Protein AF-W1QD47-F1 (afdb_monomer)

Foldseek 3Di:
DDPVVVVVVVVVVVVVVVVVVVVVQVVLLVVQVVCVVVVVVVQVCLLVPQLSQLVVQVPPPVNPVLADPVCSVQSNQWSDWDKHQDSPPGSQKIKIKTFGDDPVCQDDGDIWIWIWHWDQDPVVRDIDIDTDDTDDGDGPVLCQLALVNLVVVPDHDPSSVVSPVVNCSNCCSVVPPDD

Solvent-accessible surface area (backbone atoms only — not comparable to full-atom values): 10513 Å² total; per-residue (Å²): 131,57,70,76,59,50,55,53,52,53,51,54,51,52,52,50,53,57,53,48,55,52,51,51,50,50,53,50,46,50,51,51,65,65,43,47,68,53,53,53,58,52,54,71,53,48,81,78,40,84,64,48,57,29,52,57,52,71,70,32,72,74,56,57,77,64,53,55,81,84,52,57,70,59,38,71,24,40,78,40,78,48,79,46,68,42,70,90,82,44,65,70,26,32,33,43,33,39,33,36,52,38,98,84,62,76,36,75,66,46,75,41,70,46,50,39,38,68,44,78,40,85,89,80,72,45,80,44,68,45,66,71,92,69,85,77,83,74,43,73,90,46,53,82,26,33,47,67,64,54,56,72,70,54,86,71,48,77,66,49,51,52,29,32,52,52,27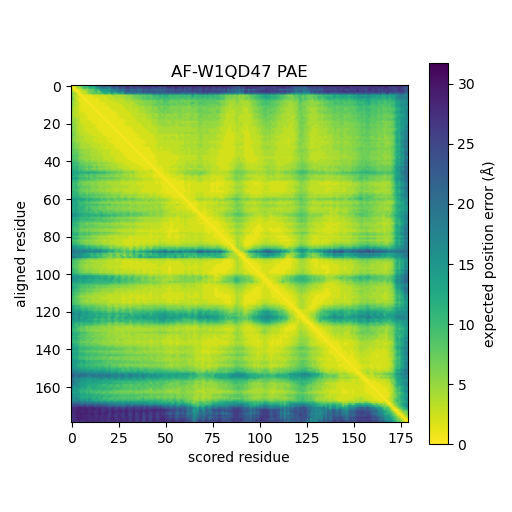,43,58,75,50,37,68,77,46,72,72,78,127

InterPro domains:
  IPR002164 Nucleosome assembly protein [PF00956] (29-142)
  IPR002164 Nucleosome assembly protein [PTHR11875] (5-141)
  IPR037231 NAP-like superfamily [SSF143113] (4-156)

Mean predicted aligned error: 7.07 Å

Sequence (179 aa):
MSEQSLEKVLGQLADCELEMDEVEKEVERFRFTKSKPVYEKRRDLFVHIPSFWYIVLAEHEDFQEYIQTDDMKYLEFIKEIYVEYLLDDDPMKFSITFGFEAPKGEIETQTVTKRFEKIHDVETGEEKLVSEAVDIKWPAELDSINPHLIKAKGEMTPADKKKYRAGMKSTDTARISLY

Radius of gyration: 22.33 Å; Cα contacts (8 Å, |Δi|>4): 181; chains: 1; bounding box: 51×33×70 Å

Organism: Ogataea parapolymorpha (strain ATCC 26012 / BCRC 20466 / JCM 22074 / NRRL Y-7560 / DL-1) (NCBI:txid871575)

Structure (mmCIF, N/CA/C/O backbone):
data_AF-W1QD47-F1
#
_entry.id   AF-W1QD47-F1
#
loop_
_atom_site.group_PDB
_atom_site.id
_atom_site.type_symbol
_atom_site.label_atom_id
_atom_site.label_alt_id
_atom_site.label_comp_id
_atom_site.label_asym_id
_atom_site.label_entity_id
_atom_site.label_seq_id
_atom_site.pdbx_PDB_ins_code
_atom_site.Cartn_x
_atom_site.Cartn_y
_atom_site.Cartn_z
_atom_site.occupancy
_atom_site.B_iso_or_equiv
_atom_site.auth_seq_id
_atom_site.auth_comp_id
_atom_site.auth_asym_id
_atom_site.auth_atom_id
_atom_site.pdbx_PDB_model_num
ATOM 1 N N . MET A 1 1 ? -21.913 19.048 43.599 1.00 58.84 1 MET A N 1
ATOM 2 C CA . MET A 1 1 ? -21.086 17.823 43.548 1.00 58.84 1 MET A CA 1
ATOM 3 C C . MET A 1 1 ? -19.734 18.158 44.144 1.00 58.84 1 MET A C 1
ATOM 5 O O . MET A 1 1 ? -19.255 19.251 43.870 1.00 58.84 1 MET A O 1
ATOM 9 N N . SER A 1 2 ? -19.164 17.304 44.998 1.00 74.88 2 SER A N 1
ATOM 10 C CA . SER A 1 2 ? -17.785 17.507 45.462 1.00 74.88 2 SER A CA 1
ATOM 11 C C . SER A 1 2 ? -16.813 17.288 44.301 1.00 74.88 2 SER A C 1
ATOM 13 O O . SER A 1 2 ? -17.103 16.516 43.390 1.00 74.88 2 SER A O 1
ATOM 15 N N . GLU A 1 3 ? -15.665 17.953 44.333 1.00 71.25 3 GLU A N 1
ATOM 16 C CA . GLU A 1 3 ? -14.618 17.850 43.306 1.00 71.25 3 GLU A CA 1
ATOM 17 C C . GLU A 1 3 ? -14.150 16.391 43.117 1.00 71.25 3 GLU A C 1
ATOM 19 O O . GLU A 1 3 ? -14.105 15.892 41.996 1.00 71.25 3 GLU A O 1
ATOM 24 N N . GLN A 1 4 ? -14.013 15.646 44.222 1.00 71.88 4 GLN A N 1
ATOM 25 C CA . GLN A 1 4 ? -13.749 14.196 44.230 1.00 71.88 4 GLN A CA 1
ATOM 26 C C . GLN A 1 4 ? -14.834 13.353 43.534 1.00 71.88 4 GLN A C 1
ATOM 28 O O . GLN A 1 4 ? -14.560 12.266 43.032 1.00 71.88 4 GLN A O 1
ATOM 33 N N . SER A 1 5 ? -16.086 13.823 43.512 1.00 89.31 5 SER A N 1
ATOM 34 C CA . SER A 1 5 ? -17.176 13.135 42.815 1.00 89.31 5 SER A CA 1
ATOM 35 C C . SER A 1 5 ? -17.147 13.391 41.310 1.00 89.31 5 SER A C 1
ATOM 37 O O . SER A 1 5 ? -17.662 12.555 40.573 1.00 89.31 5 SER A O 1
ATOM 39 N N . LEU A 1 6 ? -16.602 14.523 40.855 1.00 93.38 6 LEU A N 1
ATOM 40 C CA . LEU A 1 6 ? -16.498 14.847 39.432 1.00 93.38 6 LEU A CA 1
ATOM 41 C C . LEU A 1 6 ? -15.332 14.095 38.783 1.00 93.38 6 LEU A C 1
ATOM 43 O O . LEU A 1 6 ? -15.533 13.463 37.753 1.00 93.38 6 LEU A O 1
ATOM 47 N N . GLU A 1 7 ? -14.158 14.096 39.419 1.00 94.88 7 GLU A N 1
ATOM 48 C CA . GLU A 1 7 ? -12.971 13.359 38.954 1.00 94.88 7 GLU A CA 1
ATOM 49 C C . GLU A 1 7 ? -13.274 11.869 38.746 1.00 94.88 7 GLU A C 1
ATOM 51 O O . GLU A 1 7 ? -12.958 11.304 37.703 1.00 94.88 7 GLU A O 1
ATOM 56 N N . LYS A 1 8 ? -13.992 11.253 39.694 1.00 95.38 8 LYS A N 1
ATOM 57 C CA . LYS A 1 8 ? -14.430 9.859 39.571 1.00 95.38 8 LYS A CA 1
ATOM 58 C C . LYS A 1 8 ? -15.306 9.625 38.337 1.00 95.38 8 LYS A C 1
ATOM 60 O O . LYS A 1 8 ? -15.107 8.638 37.641 1.00 95.38 8 LYS A O 1
ATOM 65 N N . VAL A 1 9 ? -16.278 10.502 38.083 1.00 96.06 9 VAL A N 1
ATOM 66 C CA . VAL A 1 9 ? -17.181 10.364 36.927 1.00 96.06 9 VAL A CA 1
ATOM 67 C C . VAL A 1 9 ? -16.412 10.541 35.619 1.00 96.06 9 VAL A C 1
ATOM 69 O O . VAL A 1 9 ? -16.640 9.780 34.688 1.00 96.06 9 VAL A O 1
ATOM 72 N N . LEU A 1 10 ? -15.475 11.492 35.555 1.00 96.44 10 LEU A N 1
ATOM 73 C CA . LEU A 1 10 ? -14.619 11.682 34.379 1.00 96.44 10 LEU A CA 1
ATOM 74 C C . LEU A 1 10 ? -13.731 10.460 34.111 1.00 96.44 10 LEU A C 1
ATOM 76 O O . LEU A 1 10 ? -13.598 10.066 32.958 1.00 96.44 10 LEU A O 1
ATOM 80 N N . GLY A 1 11 ? -13.187 9.827 35.156 1.00 96.75 11 GLY A N 1
ATOM 81 C CA . GLY A 1 11 ? -12.448 8.568 35.018 1.00 96.75 11 GLY A CA 1
ATOM 82 C C . GLY A 1 11 ? -13.309 7.445 34.437 1.00 96.75 11 GLY A C 1
ATOM 83 O O . GLY A 1 11 ? -12.903 6.796 33.485 1.00 96.75 11 GLY A O 1
ATOM 84 N N . GLN A 1 12 ? -14.540 7.286 34.931 1.00 96.50 12 GLN A N 1
ATOM 85 C CA . GLN A 1 12 ? -15.472 6.283 34.398 1.00 96.50 12 GLN A CA 1
ATOM 86 C C . GLN A 1 12 ? -15.860 6.547 32.939 1.00 96.50 12 GLN A C 1
ATOM 88 O O . GLN A 1 12 ? -16.046 5.601 32.184 1.00 96.50 12 GLN A O 1
ATOM 93 N N . LEU A 1 13 ? -15.992 7.816 32.539 1.00 97.25 13 LEU A N 1
ATOM 94 C CA . LEU A 1 13 ? -16.223 8.166 31.137 1.00 97.25 13 LEU A CA 1
ATOM 95 C C . LEU A 1 13 ? -15.010 7.813 30.271 1.00 97.25 13 LEU A C 1
ATOM 97 O O . LEU A 1 13 ? -15.196 7.247 29.203 1.00 97.25 13 LEU A O 1
ATOM 101 N N . ALA A 1 14 ? -13.787 8.081 30.738 1.00 96.06 14 ALA A N 1
ATOM 102 C CA . ALA A 1 14 ? -12.571 7.690 30.025 1.00 96.06 14 ALA A CA 1
ATOM 103 C C . ALA A 1 14 ? -12.453 6.163 29.869 1.00 96.06 14 ALA A C 1
ATOM 105 O O . ALA A 1 14 ? -12.074 5.690 28.802 1.00 96.06 14 ALA A O 1
ATOM 106 N N . ASP A 1 15 ? -12.836 5.396 30.895 1.00 96.81 15 ASP A N 1
ATOM 107 C CA . ASP A 1 15 ? -12.897 3.933 30.812 1.00 96.81 15 ASP A CA 1
ATOM 108 C C . ASP A 1 15 ? -13.908 3.472 29.742 1.00 96.81 15 ASP A C 1
ATOM 110 O O . ASP A 1 15 ? -13.614 2.555 28.978 1.00 96.81 15 ASP A O 1
ATOM 114 N N . CYS A 1 16 ? -15.069 4.135 29.626 1.00 97.44 16 CYS A N 1
ATOM 115 C CA . CYS A 1 16 ? -16.039 3.839 28.566 1.00 97.44 16 CYS A CA 1
ATOM 116 C C . CYS A 1 16 ? -15.481 4.091 27.158 1.00 97.44 16 CYS A C 1
ATOM 118 O O . CYS A 1 16 ? -15.772 3.306 26.259 1.00 97.44 16 CYS A O 1
ATOM 120 N N . GLU A 1 17 ? -14.689 5.147 26.952 1.00 95.88 17 GLU A N 1
ATOM 121 C CA . GLU A 1 17 ? -14.056 5.400 25.648 1.00 95.88 17 GLU A CA 1
ATOM 122 C C . GLU A 1 17 ? -13.051 4.289 25.292 1.00 95.88 17 GLU A C 1
ATOM 124 O O . GLU A 1 17 ? -13.072 3.775 24.177 1.00 95.88 17 GLU A O 1
ATOM 129 N N . LEU A 1 18 ? -12.247 3.823 26.258 1.00 93.56 18 LEU A N 1
ATOM 130 C CA . LEU A 1 18 ? -11.325 2.696 26.046 1.00 93.56 18 LEU A CA 1
ATOM 131 C C . LEU A 1 18 ? -12.060 1.388 25.716 1.00 93.56 18 LEU A C 1
ATOM 133 O O . LEU A 1 18 ? -11.598 0.602 24.889 1.00 93.56 18 LEU A O 1
ATOM 137 N N . GLU A 1 19 ? -13.202 1.135 26.360 1.00 96.12 19 GLU A N 1
ATOM 138 C CA . GLU A 1 19 ? -14.049 -0.016 26.033 1.00 96.12 19 GLU A CA 1
ATOM 139 C C . GLU A 1 19 ? -14.625 0.093 24.613 1.00 96.12 19 GLU A C 1
ATOM 141 O O . GLU A 1 19 ? -14.657 -0.903 23.885 1.00 96.12 19 GLU A O 1
ATOM 146 N N . MET A 1 20 ? -15.044 1.291 24.194 1.00 95.31 20 MET A N 1
ATOM 147 C CA . MET A 1 20 ? -15.542 1.532 22.838 1.00 95.31 20 MET A CA 1
ATOM 148 C C . MET A 1 20 ? -14.458 1.321 21.776 1.00 95.31 20 MET A C 1
ATOM 150 O O . MET A 1 20 ? -14.741 0.664 20.772 1.00 95.31 20 MET A O 1
ATOM 154 N N . ASP A 1 21 ? -13.223 1.767 22.019 1.00 90.62 21 ASP A N 1
ATOM 155 C CA . ASP A 1 21 ? -12.086 1.527 21.117 1.00 90.62 21 ASP A CA 1
ATOM 156 C C . ASP A 1 21 ? -11.858 0.024 20.871 1.00 90.62 21 ASP A C 1
ATOM 158 O O . ASP A 1 21 ? -11.609 -0.414 19.742 1.00 90.62 21 ASP A O 1
ATOM 162 N N . GLU A 1 22 ? -11.964 -0.805 21.914 1.00 91.50 22 GLU A N 1
ATOM 163 C CA . GLU A 1 22 ? -11.827 -2.258 21.772 1.00 91.50 22 GLU A CA 1
ATOM 164 C C . GLU A 1 22 ? -13.004 -2.884 21.013 1.00 91.50 22 GLU A C 1
ATOM 166 O O . GLU A 1 22 ? -12.789 -3.744 20.149 1.00 91.50 22 GLU A O 1
ATOM 171 N N . VAL A 1 23 ? -14.233 -2.412 21.252 1.00 95.06 23 VAL A N 1
ATOM 172 C CA . VAL A 1 23 ? -15.419 -2.836 20.489 1.00 95.06 23 VAL A CA 1
ATOM 173 C C . VAL A 1 23 ? -15.253 -2.520 19.000 1.00 95.06 23 VAL A C 1
ATOM 175 O O . VAL A 1 23 ? -15.524 -3.380 18.156 1.00 95.06 23 VAL A O 1
ATOM 178 N N . GLU A 1 24 ? -14.769 -1.329 18.648 1.00 91.69 24 GLU A N 1
ATOM 179 C CA . GLU A 1 24 ? -14.529 -0.947 17.252 1.00 91.69 24 GLU A CA 1
ATOM 180 C C . GLU A 1 24 ? -13.486 -1.852 16.586 1.00 91.69 24 GLU A C 1
ATOM 182 O O . GLU A 1 24 ? -13.726 -2.381 15.493 1.00 91.69 24 GLU A O 1
ATOM 187 N N . LYS A 1 25 ? -12.368 -2.134 17.267 1.00 89.19 25 LYS A N 1
ATOM 188 C CA . LYS A 1 25 ? -11.343 -3.064 16.763 1.00 89.19 25 LYS A CA 1
ATOM 189 C C . LYS A 1 25 ? -11.900 -4.471 16.538 1.00 89.19 25 LYS A C 1
ATOM 191 O O . LYS A 1 25 ? -11.536 -5.131 15.559 1.00 89.19 25 LYS A O 1
ATOM 196 N N . GLU A 1 26 ? -12.772 -4.962 17.417 1.00 91.81 26 GLU A N 1
ATOM 197 C CA . GLU A 1 26 ? -13.426 -6.265 17.247 1.00 91.81 26 GLU A CA 1
ATOM 198 C C . GLU A 1 26 ? -14.366 -6.301 16.039 1.00 91.81 26 GLU A C 1
ATOM 200 O O . GLU A 1 26 ? -14.332 -7.265 15.262 1.00 91.81 26 GLU A O 1
ATOM 205 N N . VAL A 1 27 ? -15.165 -5.251 15.839 1.00 93.81 27 VAL A N 1
ATOM 206 C CA . VAL A 1 27 ? -16.058 -5.121 14.677 1.00 93.81 27 VAL A CA 1
ATOM 207 C C . VAL A 1 27 ? -15.255 -5.111 13.376 1.00 93.81 27 VAL A C 1
ATOM 209 O O . VAL A 1 27 ? -15.602 -5.829 12.430 1.00 93.81 27 VAL A O 1
ATOM 212 N N . GLU A 1 28 ? -14.148 -4.372 13.333 1.00 91.25 28 GLU A N 1
ATOM 213 C CA . GLU A 1 28 ? -13.241 -4.327 12.183 1.00 91.25 28 GLU A CA 1
ATOM 214 C C . GLU A 1 28 ? -12.622 -5.701 11.891 1.00 91.25 28 GLU A C 1
ATOM 216 O O . GLU A 1 28 ? -12.727 -6.205 10.765 1.00 91.25 28 GLU A O 1
ATOM 221 N N . ARG A 1 29 ? -12.072 -6.379 12.911 1.00 91.81 29 ARG A N 1
ATOM 222 C CA . ARG A 1 29 ? -11.545 -7.751 12.778 1.00 91.81 29 ARG A CA 1
ATOM 223 C C . ARG A 1 29 ? -12.598 -8.715 12.239 1.00 91.81 29 ARG A C 1
ATOM 225 O O . ARG A 1 29 ? -12.309 -9.515 11.341 1.00 91.81 29 ARG A O 1
ATOM 232 N N . PHE A 1 30 ? -13.828 -8.635 12.745 1.00 94.06 30 PHE A N 1
ATOM 233 C CA . PHE A 1 30 ? -14.934 -9.457 12.261 1.00 94.06 30 PHE A CA 1
ATOM 234 C C . PHE A 1 30 ? -15.240 -9.166 10.788 1.00 94.06 30 PHE A C 1
ATOM 236 O O . PHE A 1 30 ? -15.313 -10.097 9.979 1.00 94.06 30 PHE A O 1
ATOM 243 N N . ARG A 1 31 ? -15.366 -7.888 10.412 1.00 94.19 31 ARG A N 1
ATOM 244 C CA . ARG A 1 31 ? -15.631 -7.466 9.030 1.00 94.19 31 ARG A CA 1
ATOM 245 C C . ARG A 1 31 ? -14.551 -7.969 8.075 1.00 94.19 31 ARG A C 1
ATOM 247 O O . ARG A 1 31 ? -14.883 -8.545 7.035 1.00 94.19 31 ARG A O 1
ATOM 254 N N . PHE A 1 32 ? -13.274 -7.806 8.413 1.00 92.56 32 PHE A N 1
ATOM 255 C CA . PHE A 1 32 ? -12.162 -8.277 7.583 1.00 92.56 32 PHE A CA 1
ATOM 256 C C . PHE A 1 32 ? -12.142 -9.799 7.455 1.00 92.56 32 PHE A C 1
ATOM 258 O O . PHE A 1 32 ? -12.060 -10.320 6.343 1.00 92.56 32 PHE A O 1
ATOM 265 N N . THR A 1 33 ? -12.350 -10.521 8.557 1.00 92.88 33 THR A N 1
ATOM 266 C CA . THR A 1 33 ? -12.426 -11.990 8.550 1.00 92.88 33 THR A CA 1
ATOM 267 C C . THR A 1 33 ? -13.551 -12.496 7.645 1.00 92.88 33 THR A C 1
ATOM 269 O O . THR A 1 33 ? -13.372 -13.453 6.891 1.00 92.88 33 THR A O 1
ATOM 272 N N . LYS A 1 34 ? -14.730 -11.862 7.693 1.00 96.19 34 LYS A N 1
ATOM 273 C CA . LYS A 1 34 ? -15.882 -12.268 6.873 1.00 96.19 34 LYS A CA 1
ATOM 274 C C . LYS A 1 34 ? -15.751 -11.860 5.409 1.00 96.19 34 LYS A C 1
ATOM 276 O O . LYS A 1 34 ? -16.221 -12.593 4.541 1.00 96.19 34 LYS A O 1
ATOM 281 N N . SER A 1 35 ? -15.129 -10.717 5.131 1.00 94.50 35 SER A N 1
ATOM 282 C CA . SER A 1 35 ? -14.978 -10.202 3.765 1.00 94.50 35 SER A CA 1
ATOM 283 C C . SER A 1 35 ? -13.812 -10.831 3.002 1.00 94.50 35 SER A C 1
ATOM 285 O O . SER A 1 35 ? -13.926 -10.985 1.788 1.00 94.50 35 SER A O 1
ATOM 287 N N . LYS A 1 36 ? -12.744 -11.281 3.676 1.00 93.81 36 LYS A N 1
ATOM 288 C CA . LYS A 1 36 ? -11.582 -11.937 3.046 1.00 93.81 36 LYS A CA 1
ATOM 289 C C . LYS A 1 36 ? -11.951 -13.034 2.029 1.00 93.81 36 LYS A C 1
ATOM 291 O O . LYS A 1 36 ? -11.606 -12.865 0.861 1.00 93.81 36 LYS A O 1
ATOM 296 N N . PRO A 1 37 ? -12.731 -14.081 2.368 1.00 95.62 37 PRO A N 1
ATOM 297 C CA . PRO A 1 37 ? -13.081 -15.123 1.396 1.00 95.62 37 PRO A CA 1
ATOM 298 C C . PRO A 1 37 ? -13.966 -14.619 0.245 1.00 95.62 37 PRO A C 1
ATOM 300 O O . PRO A 1 37 ? -14.061 -15.268 -0.796 1.00 95.62 37 PRO A O 1
ATOM 303 N N . VAL A 1 38 ? -14.654 -13.483 0.411 1.00 95.75 38 VAL A N 1
ATOM 304 C CA . VAL A 1 38 ? -15.412 -12.839 -0.674 1.00 95.75 38 VAL A CA 1
ATOM 305 C C . VAL A 1 38 ? -14.456 -12.121 -1.624 1.00 95.75 38 VAL A C 1
ATOM 307 O O . VAL A 1 38 ? -14.597 -12.254 -2.839 1.00 95.75 38 VAL A O 1
ATOM 310 N N . TYR A 1 39 ? -13.464 -11.404 -1.089 1.00 94.38 39 TYR A N 1
ATOM 311 C CA . TYR A 1 39 ? -12.435 -10.749 -1.893 1.00 94.38 39 TYR A CA 1
ATOM 312 C C . TYR A 1 39 ? -11.544 -11.743 -2.636 1.00 94.38 39 TYR A C 1
ATOM 314 O O . TYR A 1 39 ? -11.250 -11.495 -3.801 1.00 94.38 39 TYR A O 1
ATOM 322 N N . GLU A 1 40 ? -11.193 -12.876 -2.026 1.00 93.75 40 GLU A N 1
ATOM 323 C CA . GLU A 1 40 ? -10.450 -13.963 -2.685 1.00 93.75 40 GLU A CA 1
ATOM 324 C C . GLU A 1 40 ? -11.235 -14.520 -3.882 1.00 93.75 40 GLU A C 1
ATOM 326 O O . GLU A 1 40 ? -10.741 -14.511 -5.006 1.00 93.75 40 GLU A O 1
ATOM 331 N N . LYS A 1 41 ? -12.516 -14.863 -3.692 1.00 95.25 41 LYS A N 1
ATOM 332 C CA . LYS A 1 41 ? -13.383 -15.302 -4.801 1.00 95.25 41 LYS A CA 1
ATOM 333 C C . LYS A 1 41 ? -13.515 -14.247 -5.896 1.00 95.25 41 LYS A C 1
ATOM 335 O O . LYS A 1 41 ? -13.570 -14.586 -7.071 1.00 95.25 41 LYS A O 1
ATOM 340 N N . ARG A 1 42 ? -13.615 -12.965 -5.524 1.00 94.38 42 ARG A N 1
ATOM 341 C CA . ARG A 1 42 ? -13.712 -11.860 -6.487 1.00 94.38 42 ARG A CA 1
ATOM 342 C C . ARG A 1 42 ? -12.409 -11.691 -7.272 1.00 94.38 42 ARG A C 1
ATOM 344 O O . ARG A 1 42 ? -12.468 -11.454 -8.474 1.00 94.38 42 ARG A O 1
ATOM 351 N N . ARG A 1 43 ? -11.258 -11.837 -6.609 1.00 91.38 43 ARG A N 1
ATOM 352 C CA . ARG A 1 43 ? -9.923 -11.779 -7.222 1.00 91.38 43 ARG A CA 1
ATOM 353 C C . ARG A 1 43 ? -9.768 -12.836 -8.311 1.00 91.38 43 ARG A C 1
ATOM 355 O O . ARG A 1 43 ? -9.323 -12.491 -9.402 1.00 91.38 43 ARG A O 1
ATOM 362 N N . ASP A 1 44 ? -10.224 -14.060 -8.061 1.00 91.81 44 ASP A N 1
ATOM 363 C CA . ASP A 1 44 ? -10.169 -15.152 -9.044 1.00 91.81 44 ASP A CA 1
ATOM 364 C C . ASP A 1 44 ? -10.973 -14.859 -10.321 1.00 91.81 44 ASP A C 1
ATOM 366 O O . ASP A 1 44 ? -10.720 -15.454 -11.362 1.00 91.81 44 ASP A O 1
ATOM 370 N N . LEU A 1 45 ? -11.930 -13.925 -10.277 1.00 93.38 45 LEU A N 1
ATOM 371 C CA . LEU A 1 45 ? -12.710 -13.526 -11.451 1.00 93.38 45 LEU A CA 1
ATOM 372 C C . LEU A 1 45 ? -12.014 -12.448 -12.291 1.00 93.38 45 LEU A C 1
ATOM 374 O O . LEU A 1 45 ? -12.259 -12.370 -13.496 1.00 93.38 45 LEU A O 1
ATOM 378 N N . PHE A 1 46 ? -11.146 -11.622 -11.696 1.00 90.00 46 PHE A N 1
ATOM 379 C CA . PHE A 1 46 ? -10.500 -10.507 -12.400 1.00 90.00 46 PHE A CA 1
ATOM 380 C C . PHE A 1 46 ? -9.573 -10.970 -13.524 1.00 90.00 46 PHE A C 1
ATOM 382 O O . PHE A 1 46 ? -9.462 -10.282 -14.535 1.00 90.00 46 PHE A O 1
ATOM 389 N N . VAL A 1 47 ? -8.982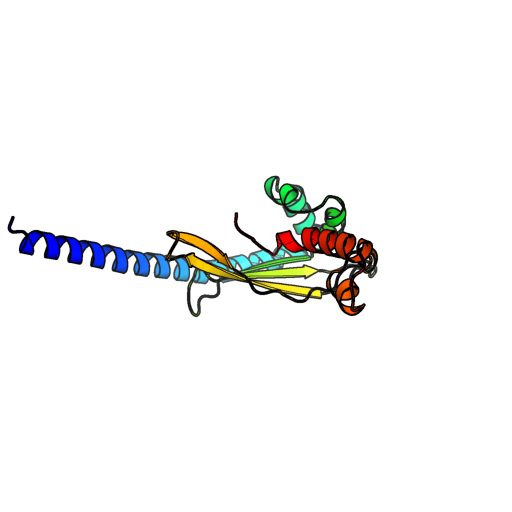 -12.163 -13.406 1.00 84.38 47 VAL A N 1
ATOM 390 C CA . VAL A 1 47 ? -8.118 -12.753 -14.448 1.00 84.38 47 VAL A CA 1
ATOM 391 C C . VAL A 1 47 ? -8.849 -12.970 -15.779 1.00 84.38 47 VAL A C 1
ATOM 393 O O . VAL A 1 47 ? -8.216 -13.075 -16.826 1.00 84.38 47 VAL A O 1
ATOM 396 N N . HIS A 1 48 ? -10.184 -13.025 -15.757 1.00 90.62 48 HIS A N 1
ATOM 397 C CA . HIS A 1 48 ? -11.017 -13.186 -16.947 1.00 90.62 48 HIS A CA 1
ATOM 398 C C . HIS A 1 48 ? -11.411 -11.858 -17.602 1.00 90.62 48 HIS A C 1
ATOM 400 O O . HIS A 1 48 ? -12.043 -11.874 -18.658 1.00 90.62 48 HIS A O 1
ATOM 406 N N . ILE A 1 49 ? -11.055 -10.721 -16.998 1.00 93.44 49 ILE A N 1
ATOM 407 C CA . ILE A 1 49 ? -11.359 -9.387 -17.512 1.00 93.44 49 ILE A CA 1
ATOM 408 C C . ILE A 1 49 ? -10.057 -8.776 -18.054 1.00 93.44 49 ILE A C 1
ATOM 410 O O . ILE A 1 49 ? -9.189 -8.375 -17.273 1.00 93.44 49 ILE A O 1
ATOM 414 N N . PRO A 1 50 ? -9.888 -8.693 -19.387 1.00 91.44 50 PRO A N 1
ATOM 415 C CA . PRO A 1 50 ? -8.699 -8.098 -19.981 1.00 91.44 50 PRO A CA 1
ATOM 416 C C . PRO A 1 50 ? -8.492 -6.663 -19.498 1.00 91.44 50 PRO A C 1
ATOM 418 O O . PRO A 1 50 ? -9.432 -5.872 -19.468 1.00 91.44 50 PRO A O 1
ATOM 421 N N . SER A 1 51 ? -7.251 -6.334 -19.137 1.00 91.44 51 SER A N 1
ATOM 422 C CA . SER A 1 51 ? -6.843 -4.984 -18.726 1.00 91.44 51 SER A CA 1
ATOM 423 C C . SER A 1 51 ? -7.635 -4.399 -17.547 1.00 91.44 51 SER A C 1
ATOM 425 O O . SER A 1 51 ? -7.679 -3.181 -17.399 1.00 91.44 51 SER A O 1
ATOM 427 N N . PHE A 1 52 ? -8.232 -5.241 -16.691 1.00 94.69 52 PHE A N 1
ATOM 428 C CA . PHE A 1 52 ? -9.062 -4.799 -15.565 1.00 94.69 52 PHE A CA 1
ATOM 429 C C . PHE A 1 52 ? -8.392 -3.714 -14.712 1.00 94.69 52 PHE A C 1
ATOM 431 O O . PHE A 1 52 ? -8.934 -2.622 -14.574 1.00 94.69 52 PHE A O 1
ATOM 438 N N . TRP A 1 53 ? -7.194 -3.984 -14.185 1.00 94.81 53 TRP A N 1
ATOM 439 C CA . TRP A 1 53 ? -6.500 -3.042 -13.301 1.00 94.81 53 TRP A CA 1
ATOM 440 C C . TRP A 1 53 ? -6.033 -1.777 -14.009 1.00 94.81 53 TRP A C 1
ATOM 442 O O . TRP A 1 53 ? -6.112 -0.705 -13.420 1.00 94.81 53 TRP A O 1
ATOM 452 N N . TYR A 1 54 ? -5.614 -1.880 -15.272 1.00 93.69 54 TYR A N 1
ATOM 453 C CA . TYR A 1 54 ? -5.291 -0.706 -16.078 1.00 93.69 54 TYR A CA 1
ATOM 454 C C . TYR A 1 54 ? -6.497 0.232 -16.183 1.00 93.69 54 TYR A C 1
ATOM 456 O O . TYR A 1 54 ? -6.371 1.411 -15.873 1.00 93.69 54 TYR A O 1
ATOM 464 N N . ILE A 1 55 ? -7.671 -0.299 -16.547 1.00 94.00 55 ILE A N 1
ATOM 465 C CA . ILE A 1 55 ? -8.902 0.494 -16.670 1.00 94.00 55 ILE A CA 1
ATOM 466 C C . ILE A 1 55 ? -9.271 1.105 -15.315 1.00 94.00 55 ILE A C 1
ATOM 468 O O . ILE A 1 55 ? -9.514 2.302 -15.232 1.00 94.00 55 ILE A O 1
ATOM 472 N N . VAL A 1 56 ? -9.263 0.308 -14.241 1.00 94.75 56 VAL A N 1
ATOM 473 C CA . VAL A 1 56 ? -9.606 0.785 -12.890 1.00 94.75 56 VAL A CA 1
ATOM 474 C C . VAL A 1 56 ? -8.711 1.945 -12.448 1.00 94.75 56 VAL A C 1
ATOM 476 O O . VAL A 1 56 ? -9.219 2.919 -11.908 1.00 94.75 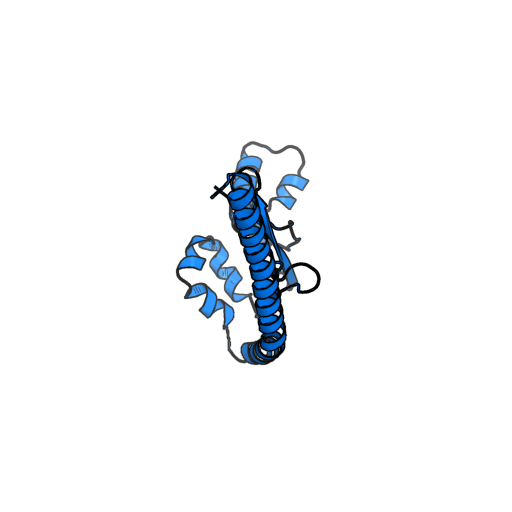56 VAL A O 1
ATOM 479 N N . LEU A 1 57 ? -7.397 1.857 -12.669 1.00 93.88 57 LEU A N 1
ATOM 480 C CA . LEU A 1 57 ? -6.454 2.900 -12.258 1.00 93.88 57 LEU A CA 1
ATOM 481 C C . LEU A 1 57 ? -6.464 4.118 -13.195 1.00 93.88 57 LEU A C 1
ATOM 483 O O . LEU A 1 57 ? -6.272 5.241 -12.734 1.00 93.88 57 LEU A O 1
ATOM 487 N N . ALA A 1 58 ? -6.685 3.917 -14.496 1.00 90.44 58 ALA A N 1
ATOM 488 C CA 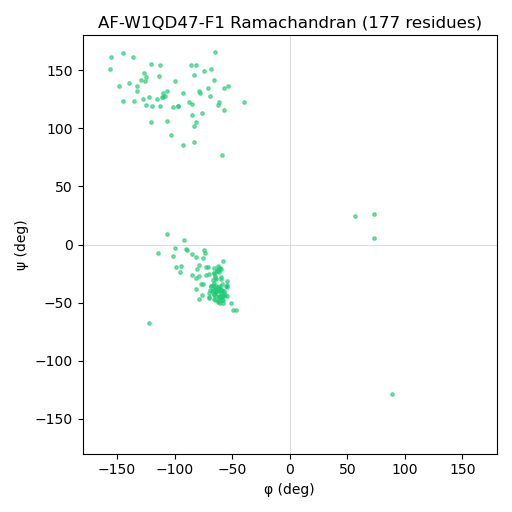. ALA A 1 58 ? -6.770 5.004 -15.471 1.00 90.44 58 ALA A CA 1
ATOM 489 C C . ALA A 1 58 ? -8.023 5.872 -15.267 1.00 90.44 58 ALA A C 1
ATOM 491 O O . ALA A 1 58 ? -7.955 7.084 -15.437 1.00 90.44 58 ALA A O 1
ATOM 492 N N . GLU A 1 59 ? -9.142 5.261 -14.868 1.00 91.44 59 GLU A N 1
ATOM 493 C CA . GLU A 1 59 ? -10.414 5.953 -14.613 1.00 91.44 59 GLU A CA 1
ATOM 494 C C . GLU A 1 59 ? -10.513 6.542 -13.191 1.00 91.44 59 GLU A C 1
ATOM 496 O O . GLU A 1 59 ? -11.458 7.265 -12.885 1.00 91.44 59 GLU A O 1
ATOM 501 N N . HIS A 1 60 ? -9.564 6.240 -12.297 1.00 92.62 60 HIS A N 1
ATOM 502 C CA . HIS A 1 60 ? -9.569 6.780 -10.938 1.00 92.62 60 HIS A CA 1
ATOM 503 C C . HIS A 1 60 ? -8.936 8.176 -10.912 1.00 92.62 60 HIS A C 1
ATOM 505 O O . HIS A 1 60 ? -7.712 8.301 -10.894 1.00 92.62 60 HIS A O 1
ATOM 511 N N . GLU A 1 61 ? -9.770 9.219 -10.853 1.00 89.00 61 GLU A N 1
ATOM 512 C CA . GLU A 1 61 ? -9.347 10.629 -10.935 1.00 89.00 61 GLU A CA 1
ATOM 513 C C . GLU A 1 61 ? -8.218 10.966 -9.947 1.00 89.00 61 GLU A C 1
ATOM 515 O O . GLU A 1 61 ? -7.159 11.424 -10.371 1.00 89.00 61 GLU A O 1
ATOM 520 N N . ASP A 1 62 ? -8.374 10.620 -8.664 1.00 89.62 62 ASP A N 1
ATOM 521 C CA . ASP A 1 62 ? -7.352 10.942 -7.656 1.00 89.62 62 ASP A CA 1
ATOM 522 C C . ASP A 1 62 ? -6.032 10.191 -7.880 1.00 89.62 62 ASP A C 1
ATOM 524 O O . ASP A 1 62 ? -4.965 10.698 -7.553 1.00 89.62 62 ASP A O 1
ATOM 528 N N . PHE A 1 63 ? -6.062 8.980 -8.453 1.00 88.19 63 PHE A N 1
ATOM 529 C CA . PHE A 1 63 ? -4.851 8.175 -8.636 1.00 88.19 63 PHE A CA 1
ATOM 530 C C . PHE A 1 63 ? -3.889 8.838 -9.627 1.00 88.19 63 PHE A C 1
ATOM 532 O O . PHE A 1 63 ? -2.670 8.764 -9.457 1.00 88.19 63 PHE A O 1
ATOM 539 N N . GLN A 1 64 ? -4.436 9.530 -10.628 1.00 84.06 64 GLN A N 1
ATOM 540 C CA . GLN A 1 64 ? -3.661 10.238 -11.645 1.00 84.06 64 GLN A CA 1
ATOM 541 C C . GLN A 1 64 ? -2.817 11.378 -11.057 1.00 84.06 64 GLN A C 1
ATOM 543 O O . GLN A 1 64 ? -1.802 11.745 -11.645 1.00 84.06 64 GLN A O 1
ATOM 548 N N . GLU A 1 65 ? -3.177 11.910 -9.884 1.00 87.06 65 GLU A N 1
ATOM 549 C CA . GLU A 1 65 ? -2.403 12.957 -9.205 1.00 87.06 65 GLU A CA 1
ATOM 550 C C . GLU A 1 65 ? -1.098 12.434 -8.582 1.00 87.06 65 GLU A C 1
ATOM 552 O O . GLU A 1 65 ? -0.174 13.206 -8.311 1.00 87.06 65 GLU A O 1
ATOM 557 N N . TYR A 1 66 ? -1.000 11.119 -8.373 1.00 86.31 66 TYR A N 1
ATOM 558 C CA . TYR A 1 66 ? 0.084 10.484 -7.623 1.00 86.31 66 TYR A CA 1
ATOM 559 C C . TYR A 1 66 ? 1.160 9.841 -8.510 1.00 86.31 66 TYR A C 1
ATOM 561 O O . TYR A 1 66 ? 2.226 9.465 -8.018 1.00 86.31 66 TYR A O 1
ATOM 569 N N . ILE A 1 67 ? 0.936 9.738 -9.817 1.00 84.88 67 ILE A N 1
ATOM 570 C CA . ILE A 1 67 ? 1.871 9.110 -10.760 1.00 84.88 67 ILE A CA 1
ATOM 571 C C . ILE A 1 67 ? 2.317 10.088 -11.846 1.00 84.88 67 ILE A C 1
ATOM 573 O O . ILE A 1 67 ? 1.632 11.062 -12.153 1.00 84.88 67 ILE A O 1
ATOM 577 N N . GLN A 1 68 ? 3.485 9.852 -12.446 1.00 83.69 68 GLN A N 1
ATOM 578 C CA . GLN A 1 68 ? 3.916 10.654 -13.590 1.00 83.69 68 GLN A CA 1
ATOM 579 C C . GLN A 1 68 ? 3.258 10.150 -14.876 1.00 83.69 68 GLN A C 1
ATOM 581 O O . GLN A 1 68 ? 2.944 8.970 -15.013 1.00 83.69 68 GLN A O 1
ATOM 586 N N . THR A 1 69 ? 3.116 11.026 -15.874 1.00 84.19 69 THR A N 1
ATOM 587 C CA . THR A 1 69 ? 2.604 10.629 -17.198 1.00 84.19 69 THR A CA 1
ATOM 588 C C . THR A 1 69 ? 3.418 9.483 -17.809 1.00 84.19 69 THR A C 1
ATOM 590 O O . THR A 1 69 ? 2.849 8.590 -18.430 1.00 84.19 69 THR A O 1
ATOM 593 N N . ASP A 1 70 ? 4.734 9.467 -17.582 1.00 84.50 70 ASP A N 1
ATOM 594 C CA . ASP A 1 70 ? 5.622 8.408 -18.070 1.00 84.50 70 ASP A CA 1
ATOM 595 C C . ASP A 1 70 ? 5.424 7.070 -17.333 1.00 84.50 70 ASP A C 1
ATOM 597 O O . ASP A 1 70 ? 5.793 6.026 -17.876 1.00 84.50 70 ASP A O 1
ATOM 601 N N . ASP A 1 71 ? 4.814 7.080 -16.141 1.00 85.50 71 ASP A N 1
ATOM 602 C CA . ASP A 1 71 ? 4.530 5.874 -15.357 1.00 85.50 71 ASP A CA 1
ATOM 603 C C . ASP A 1 71 ? 3.264 5.147 -15.846 1.00 85.50 71 ASP A C 1
ATOM 605 O O . ASP A 1 71 ? 3.119 3.940 -15.643 1.00 85.50 71 ASP A O 1
ATOM 609 N N . MET A 1 72 ? 2.369 5.852 -16.553 1.00 86.88 72 MET A N 1
ATOM 610 C CA . MET A 1 72 ? 1.081 5.325 -17.033 1.00 86.88 72 MET A CA 1
ATOM 611 C C . MET A 1 72 ? 1.221 4.053 -17.869 1.00 86.88 72 MET A C 1
ATOM 613 O O . MET A 1 72 ? 0.401 3.142 -17.763 1.00 86.88 72 MET A O 1
ATOM 617 N N . LYS A 1 73 ? 2.281 3.959 -18.677 1.00 89.38 73 LYS A N 1
ATOM 618 C CA . LYS A 1 73 ? 2.538 2.779 -19.515 1.00 89.38 73 LYS A CA 1
ATOM 619 C C . LYS A 1 73 ? 2.814 1.518 -18.692 1.00 89.38 73 LYS A C 1
ATOM 621 O O . LYS A 1 73 ? 2.538 0.422 -19.163 1.00 89.38 73 LYS A O 1
ATOM 626 N N . TYR A 1 74 ? 3.329 1.647 -17.465 1.00 91.06 74 TYR A N 1
ATOM 627 C CA . TYR A 1 74 ? 3.603 0.484 -16.619 1.00 91.06 74 TYR A CA 1
ATOM 628 C C . TYR A 1 74 ? 2.341 -0.070 -15.954 1.00 91.06 74 TYR A C 1
ATOM 630 O O . TYR A 1 74 ? 2.335 -1.230 -15.538 1.00 91.06 74 TYR A O 1
ATOM 638 N N . LEU A 1 75 ? 1.257 0.714 -15.900 1.00 92.00 75 LEU A N 1
ATOM 639 C CA . LEU A 1 75 ? -0.030 0.258 -15.371 1.00 92.00 75 LEU A CA 1
ATOM 640 C C . LEU A 1 75 ? -0.625 -0.880 -16.212 1.00 92.00 75 LEU A C 1
ATOM 642 O O . LEU A 1 75 ? -1.301 -1.751 -15.670 1.00 92.00 75 LEU A O 1
ATOM 646 N N . GLU A 1 76 ? -0.335 -0.922 -17.518 1.00 92.62 76 GLU A N 1
ATOM 647 C CA . GLU A 1 76 ? -0.764 -2.005 -18.420 1.00 92.62 76 GLU A CA 1
ATOM 648 C C . GLU A 1 76 ? -0.206 -3.381 -18.007 1.00 92.62 76 GLU A C 1
ATOM 650 O O . GLU A 1 76 ? -0.787 -4.430 -18.322 1.00 92.62 76 GLU A O 1
ATOM 655 N N . PHE A 1 77 ? 0.908 -3.385 -17.270 1.00 94.69 77 PHE A N 1
ATOM 656 C CA . PHE A 1 77 ? 1.563 -4.596 -16.789 1.00 94.69 77 PHE A CA 1
ATOM 657 C C . PHE A 1 77 ? 1.057 -5.053 -15.417 1.00 94.69 77 PHE A C 1
ATOM 659 O O . PHE A 1 77 ? 1.448 -6.127 -14.967 1.00 94.69 77 PHE A O 1
ATOM 666 N N . ILE A 1 78 ? 0.164 -4.305 -14.758 1.00 94.88 78 ILE A N 1
ATOM 667 C CA . ILE A 1 78 ? -0.441 -4.727 -13.489 1.00 94.88 78 ILE A CA 1
ATOM 668 C C . ILE A 1 78 ? -1.509 -5.788 -13.772 1.00 94.88 78 ILE A C 1
ATOM 670 O O . ILE A 1 78 ? -2.554 -5.521 -14.371 1.00 94.88 78 ILE A O 1
ATOM 674 N N . LYS A 1 79 ? -1.252 -7.017 -13.323 1.00 92.50 79 LYS A N 1
ATOM 675 C CA . LYS A 1 79 ? -2.204 -8.140 -13.387 1.00 92.50 79 LYS A CA 1
ATOM 676 C C . LYS A 1 79 ? -2.986 -8.320 -12.110 1.00 92.50 79 LYS A C 1
ATOM 678 O O . LYS A 1 79 ? -4.086 -8.867 -12.136 1.00 92.50 79 LYS A O 1
ATOM 683 N N . GLU A 1 80 ? -2.440 -7.836 -11.008 1.00 93.12 80 GLU A N 1
ATOM 684 C CA . GLU A 1 80 ? -3.040 -8.035 -9.710 1.00 93.12 80 GLU A CA 1
ATOM 685 C C . GLU A 1 80 ? -2.771 -6.860 -8.781 1.00 93.12 80 GLU A C 1
ATOM 687 O O . GLU A 1 80 ? -1.640 -6.387 -8.689 1.00 93.12 80 GLU A O 1
ATOM 692 N N . ILE A 1 81 ? -3.813 -6.451 -8.059 1.00 95.12 81 ILE A N 1
ATOM 693 C CA . ILE A 1 81 ? -3.708 -5.660 -6.840 1.00 95.12 81 ILE A CA 1
ATOM 694 C C . ILE A 1 81 ? -4.506 -6.391 -5.766 1.00 95.12 81 ILE A C 1
ATOM 696 O O . ILE A 1 81 ? -5.689 -6.693 -5.953 1.00 95.12 81 ILE A O 1
ATOM 700 N N . TYR A 1 82 ? -3.868 -6.686 -4.642 1.00 94.06 82 TYR A N 1
ATOM 701 C CA . TYR A 1 82 ? -4.503 -7.369 -3.525 1.00 94.06 82 TYR A CA 1
ATOM 702 C C . TYR A 1 82 ? -4.183 -6.661 -2.214 1.00 94.06 82 TYR A C 1
ATOM 704 O O . TYR A 1 82 ? -3.031 -6.335 -1.948 1.00 94.06 82 TYR A O 1
ATOM 712 N N . VAL A 1 83 ? -5.214 -6.414 -1.406 1.00 94.25 83 VAL A N 1
ATOM 713 C CA . VAL A 1 83 ? -5.083 -5.784 -0.091 1.00 94.25 83 VAL A CA 1
ATOM 714 C C . VAL A 1 83 ? -5.393 -6.821 0.976 1.00 94.25 83 VAL A C 1
ATOM 716 O O . VAL A 1 83 ? -6.454 -7.446 0.945 1.00 94.25 83 VAL A O 1
ATOM 719 N N . GLU A 1 84 ? -4.484 -6.979 1.931 1.00 91.69 84 GLU A N 1
ATOM 720 C CA . GLU A 1 84 ? -4.643 -7.880 3.069 1.00 91.69 84 GLU A CA 1
ATOM 721 C C . GLU A 1 84 ? -4.465 -7.124 4.383 1.00 91.69 84 GLU A C 1
ATOM 723 O O . GLU A 1 84 ? -3.399 -6.569 4.643 1.00 91.69 84 GLU A O 1
ATOM 728 N N . TYR A 1 85 ? -5.502 -7.137 5.221 1.00 91.00 85 TYR A N 1
ATOM 729 C CA . TYR A 1 85 ? -5.441 -6.639 6.594 1.00 91.00 85 TYR A CA 1
ATOM 730 C C . TYR A 1 85 ? -4.747 -7.665 7.497 1.00 91.00 85 TYR A C 1
ATOM 732 O O . TYR A 1 85 ? -5.082 -8.852 7.475 1.00 91.00 85 TYR A O 1
ATOM 740 N N . LEU A 1 86 ? -3.774 -7.205 8.281 1.00 86.50 86 LEU A N 1
ATOM 741 C CA . LEU A 1 86 ? -2.907 -8.022 9.127 1.00 86.50 86 LEU A CA 1
ATOM 742 C C . LEU A 1 86 ? -3.517 -8.121 10.531 1.00 86.50 86 LEU A C 1
ATOM 744 O O . LEU A 1 86 ? -3.211 -7.333 11.418 1.00 86.50 86 LEU A O 1
ATOM 748 N N . LEU A 1 87 ? -4.414 -9.091 10.711 1.00 81.38 87 LEU A N 1
ATOM 749 C CA . LEU A 1 87 ? -5.277 -9.195 11.896 1.00 81.38 87 LEU A CA 1
ATOM 750 C C . LEU A 1 87 ? -4.573 -9.671 13.178 1.00 81.38 87 LEU A C 1
ATOM 752 O O . LEU A 1 87 ? -5.221 -9.718 14.221 1.00 81.38 87 LEU A O 1
ATOM 756 N N . ASP A 1 88 ? -3.292 -10.037 13.099 1.00 73.12 88 ASP A N 1
ATOM 757 C CA . ASP A 1 88 ? -2.553 -10.661 14.203 1.00 73.12 88 ASP A CA 1
ATOM 758 C C . ASP A 1 88 ? -2.219 -9.674 15.343 1.00 73.12 88 ASP A C 1
ATOM 760 O O . ASP A 1 88 ? -2.127 -10.102 16.491 1.00 73.12 88 ASP A O 1
ATOM 764 N N . ASP A 1 89 ? -2.108 -8.368 15.047 1.00 65.00 89 ASP A N 1
ATOM 765 C CA . ASP A 1 89 ? -1.775 -7.318 16.030 1.00 65.00 89 ASP A CA 1
ATOM 766 C C . ASP A 1 89 ? -2.857 -6.224 16.105 1.00 65.00 89 ASP A C 1
ATOM 768 O O . ASP A 1 89 ? -3.556 -6.075 17.105 1.00 65.00 89 ASP A O 1
ATOM 772 N N . ASP A 1 90 ? -2.994 -5.445 15.029 1.00 70.94 90 ASP A N 1
ATOM 773 C CA . ASP A 1 90 ? -3.857 -4.270 14.937 1.00 70.94 90 ASP A CA 1
ATOM 774 C C . ASP A 1 90 ? -4.597 -4.329 13.592 1.00 70.94 90 ASP A C 1
ATOM 776 O O . ASP A 1 90 ? -3.935 -4.394 12.549 1.00 70.94 90 ASP A O 1
ATOM 780 N N . PRO A 1 91 ? -5.946 -4.306 13.571 1.00 68.69 91 PRO A N 1
ATOM 781 C CA . PRO A 1 91 ? -6.717 -4.328 12.327 1.00 68.69 91 PRO A CA 1
ATOM 782 C C . PRO A 1 91 ? -6.393 -3.163 11.376 1.00 68.69 91 PRO A C 1
ATOM 784 O O . PRO A 1 91 ? -6.761 -3.227 10.203 1.00 68.69 91 PRO A O 1
ATOM 787 N N . MET A 1 92 ? -5.706 -2.118 11.843 1.00 78.31 92 MET A N 1
ATOM 788 C CA . MET A 1 92 ? -5.249 -0.993 11.028 1.00 78.31 92 MET A CA 1
ATOM 789 C C . MET A 1 92 ? -3.951 -1.265 10.259 1.00 78.31 92 MET A C 1
ATOM 791 O O . MET A 1 92 ? -3.604 -0.490 9.364 1.00 78.31 92 MET A O 1
ATOM 795 N N . LYS A 1 93 ? -3.241 -2.364 10.545 1.00 90.06 93 LYS A N 1
ATOM 796 C CA . LYS A 1 93 ? -2.110 -2.814 9.727 1.00 90.06 93 LYS A CA 1
ATOM 797 C C . LYS A 1 93 ? -2.628 -3.516 8.479 1.00 90.06 93 LYS A C 1
ATOM 799 O O . LYS A 1 93 ? -3.466 -4.415 8.552 1.00 90.06 93 LYS A O 1
ATOM 804 N N . PHE A 1 94 ? -2.090 -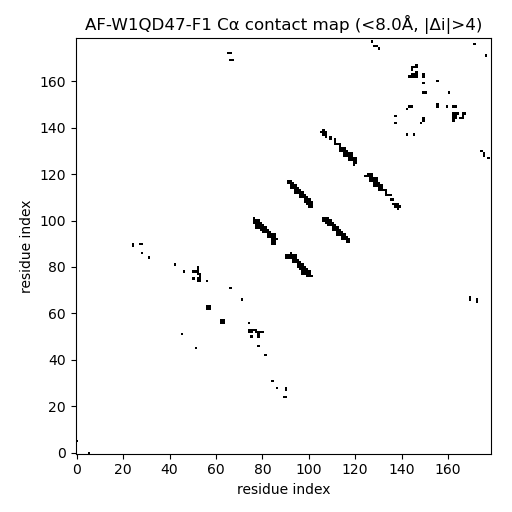3.164 7.320 1.00 92.88 94 PHE A N 1
ATOM 805 C CA . PHE A 1 94 ? -2.432 -3.837 6.070 1.00 92.88 94 PHE A CA 1
ATOM 806 C C . PHE A 1 94 ? -1.237 -3.924 5.130 1.00 92.88 94 PHE A C 1
ATOM 808 O O . PHE A 1 94 ? -0.217 -3.258 5.294 1.00 92.88 94 PHE A O 1
ATOM 815 N N . SER A 1 95 ? -1.354 -4.769 4.119 1.00 94.19 95 SER A N 1
ATOM 816 C CA . SER A 1 95 ? -0.404 -4.844 3.022 1.00 94.19 95 SER A CA 1
ATOM 817 C C . SER A 1 95 ? -1.117 -4.720 1.689 1.00 94.19 95 SER A C 1
ATOM 819 O O . SER A 1 95 ? -2.267 -5.134 1.554 1.00 94.19 95 SER A O 1
ATOM 821 N N . ILE A 1 96 ? -0.430 -4.125 0.719 1.00 96.06 96 ILE A N 1
ATOM 822 C CA . ILE A 1 96 ? -0.854 -4.079 -0.676 1.00 96.06 96 ILE A CA 1
ATOM 823 C C . ILE A 1 96 ? 0.169 -4.858 -1.496 1.00 96.06 96 ILE A C 1
ATOM 825 O O . ILE A 1 96 ? 1.365 -4.562 -1.446 1.00 96.06 96 ILE A O 1
ATOM 829 N N . THR A 1 97 ? -0.307 -5.832 -2.258 1.00 96.19 97 THR A N 1
ATOM 830 C CA . THR A 1 97 ? 0.478 -6.642 -3.185 1.00 96.19 97 THR A CA 1
ATOM 831 C C . THR A 1 97 ? 0.139 -6.268 -4.617 1.00 96.19 97 THR A C 1
ATOM 833 O O . THR A 1 97 ? -1.028 -6.289 -5.000 1.00 96.19 97 THR A O 1
ATOM 836 N N . PHE A 1 98 ? 1.166 -5.973 -5.410 1.00 96.00 98 PHE A N 1
ATOM 837 C CA . PHE A 1 98 ? 1.081 -5.746 -6.847 1.00 96.00 98 PHE A CA 1
ATOM 838 C C . PHE A 1 98 ? 1.737 -6.905 -7.592 1.00 96.00 98 PHE A C 1
ATOM 840 O O . PHE A 1 98 ? 2.894 -7.240 -7.327 1.00 96.00 98 PHE A O 1
ATOM 847 N N . GLY A 1 99 ? 1.012 -7.504 -8.533 1.00 95.75 99 GLY A N 1
ATOM 848 C CA . GLY A 1 99 ? 1.541 -8.481 -9.482 1.00 95.75 99 GLY A CA 1
ATOM 849 C C . GLY A 1 99 ? 1.788 -7.827 -10.836 1.00 95.75 99 GLY A C 1
ATOM 850 O O . GLY A 1 99 ? 0.841 -7.349 -11.463 1.00 95.75 99 GLY A O 1
ATOM 851 N N . PHE A 1 100 ? 3.041 -7.824 -11.288 1.00 95.38 100 PHE A N 1
ATOM 852 C CA . PHE A 1 100 ? 3.450 -7.285 -12.582 1.00 95.38 100 PHE A CA 1
ATOM 853 C C . PHE A 1 100 ? 3.788 -8.410 -13.556 1.00 95.38 100 PHE A C 1
ATOM 855 O O . PHE A 1 100 ? 4.565 -9.305 -13.224 1.00 95.38 100 PHE A O 1
ATOM 862 N N . GLU A 1 101 ? 3.256 -8.332 -14.773 1.00 94.19 101 GLU A N 1
ATOM 863 C CA . GLU A 1 101 ? 3.551 -9.268 -15.855 1.00 94.19 101 GLU A CA 1
ATOM 864 C C . GLU A 1 101 ? 3.566 -8.544 -17.204 1.00 94.19 101 GLU A C 1
ATOM 866 O O . GLU A 1 101 ? 2.572 -7.938 -17.623 1.00 94.19 101 GLU A O 1
ATOM 871 N N . ALA A 1 102 ? 4.694 -8.656 -17.905 1.00 91.44 102 ALA A N 1
ATOM 872 C CA . ALA A 1 102 ? 4.906 -8.084 -19.227 1.00 91.44 102 ALA A CA 1
ATOM 873 C C . ALA A 1 102 ? 5.236 -9.197 -20.234 1.00 91.44 102 ALA A C 1
ATOM 875 O O . ALA A 1 102 ? 6.347 -9.735 -20.222 1.00 91.44 102 ALA A O 1
ATOM 876 N N . PRO A 1 103 ? 4.290 -9.574 -21.114 1.00 85.62 103 PRO A N 1
ATOM 877 C CA . PRO A 1 103 ? 4.440 -10.744 -21.978 1.00 85.62 103 PRO A CA 1
ATOM 878 C C . PRO A 1 103 ? 5.622 -10.693 -22.954 1.00 85.62 103 PRO A C 1
ATOM 880 O O . PRO A 1 103 ? 6.046 -11.746 -23.431 1.00 85.62 103 PRO A O 1
ATOM 883 N N . LYS A 1 104 ? 6.146 -9.506 -23.292 1.00 90.50 104 LYS A N 1
ATOM 884 C CA . LYS A 1 104 ? 7.275 -9.354 -24.225 1.00 90.50 104 LYS A CA 1
ATOM 885 C C . LYS A 1 104 ? 8.579 -8.988 -23.512 1.00 90.50 104 LYS A C 1
ATOM 887 O O . LYS A 1 104 ? 9.564 -8.693 -24.186 1.00 90.50 104 LYS A O 1
ATOM 892 N N . GLY A 1 105 ? 8.603 -9.034 -22.179 1.00 89.56 105 GLY A N 1
ATOM 893 C CA . GLY A 1 105 ? 9.776 -8.687 -21.380 1.00 89.56 105 GLY A CA 1
ATOM 894 C C . GLY A 1 105 ? 10.059 -7.186 -21.327 1.00 89.56 105 GLY A C 1
ATOM 895 O O . GLY A 1 105 ? 11.211 -6.797 -21.149 1.00 89.56 105 GLY A O 1
ATOM 896 N N . GLU A 1 106 ? 9.035 -6.343 -21.496 1.00 92.56 106 GLU A N 1
ATOM 897 C CA . GLU A 1 106 ? 9.148 -4.886 -21.348 1.00 92.56 106 GLU A CA 1
ATOM 898 C C . GLU A 1 106 ? 9.584 -4.488 -19.928 1.00 92.56 106 GLU A C 1
ATOM 900 O O . GLU A 1 106 ? 10.363 -3.552 -19.750 1.00 92.56 106 GLU A O 1
ATOM 905 N N . ILE A 1 107 ? 9.108 -5.237 -18.928 1.00 93.94 107 ILE A N 1
ATOM 906 C CA . ILE A 1 107 ? 9.539 -5.167 -17.530 1.00 93.94 107 ILE A CA 1
ATOM 907 C C . ILE A 1 107 ? 9.722 -6.581 -16.964 1.00 93.94 107 ILE A C 1
ATOM 909 O O . ILE A 1 107 ? 9.198 -7.556 -17.504 1.00 93.94 107 ILE A O 1
ATOM 913 N N . GLU A 1 108 ? 10.463 -6.702 -15.863 1.00 94.31 108 GLU A N 1
ATOM 914 C CA . GLU A 1 108 ? 10.616 -7.975 -15.155 1.00 94.31 108 GLU A CA 1
ATOM 915 C C . GLU A 1 108 ? 9.293 -8.377 -14.484 1.00 94.31 108 GLU A C 1
ATOM 917 O O . GLU A 1 108 ? 8.710 -7.592 -13.729 1.00 94.31 108 GLU A O 1
ATOM 922 N N . THR A 1 109 ? 8.832 -9.607 -14.745 1.00 95.94 109 THR A N 1
ATOM 923 C CA . THR A 1 109 ? 7.703 -10.208 -14.022 1.00 95.94 109 THR A CA 1
ATOM 924 C C . THR A 1 109 ? 8.074 -10.346 -12.554 1.00 95.94 109 THR A C 1
ATOM 926 O O . THR A 1 109 ? 9.041 -11.025 -12.209 1.00 95.94 109 THR A O 1
ATOM 929 N N . GLN A 1 110 ? 7.301 -9.709 -11.682 1.00 96.00 110 GLN A N 1
ATOM 930 C CA . GLN A 1 110 ? 7.602 -9.646 -10.257 1.00 96.00 110 GLN A CA 1
ATOM 931 C C . GLN A 1 110 ? 6.336 -9.414 -9.436 1.00 96.00 110 GLN A C 1
ATOM 933 O O . GLN A 1 110 ? 5.316 -8.937 -9.933 1.00 96.00 110 GLN A O 1
ATOM 938 N N . THR A 1 111 ? 6.421 -9.721 -8.148 1.00 97.00 111 THR A N 1
ATOM 939 C CA . THR A 1 111 ? 5.375 -9.425 -7.171 1.00 97.00 111 THR A CA 1
ATOM 940 C C . THR A 1 111 ? 5.968 -8.565 -6.069 1.00 97.00 111 THR A C 1
ATOM 942 O O . THR A 1 111 ? 6.983 -8.933 -5.480 1.00 97.00 111 THR A O 1
ATOM 945 N N . VAL A 1 112 ? 5.341 -7.424 -5.795 1.00 96.38 112 VAL A N 1
ATOM 946 C CA . VAL A 1 112 ? 5.810 -6.451 -4.803 1.00 96.38 112 VAL A CA 1
ATOM 947 C C . VAL A 1 112 ? 4.737 -6.286 -3.740 1.00 96.38 112 VAL A C 1
ATOM 949 O O . VAL A 1 112 ? 3.629 -5.856 -4.045 1.00 96.38 112 VAL A O 1
ATOM 952 N N . THR A 1 113 ? 5.069 -6.601 -2.489 1.00 96.44 113 THR A N 1
ATOM 953 C CA . THR A 1 113 ? 4.164 -6.427 -1.346 1.00 96.44 113 THR A CA 1
ATOM 954 C C . THR A 1 113 ? 4.699 -5.346 -0.430 1.00 96.44 113 THR A C 1
ATOM 956 O O . THR A 1 113 ? 5.780 -5.502 0.134 1.00 96.44 113 THR A O 1
ATOM 959 N N . LYS A 1 114 ? 3.930 -4.275 -0.240 1.00 95.25 114 LYS A N 1
ATOM 960 C CA . LYS A 1 114 ? 4.258 -3.170 0.664 1.00 95.25 114 LYS A CA 1
ATOM 961 C C . LYS A 1 114 ? 3.329 -3.186 1.874 1.00 95.25 114 LYS A C 1
ATOM 963 O O . LYS A 1 114 ? 2.117 -3.304 1.719 1.00 95.25 114 LYS A O 1
ATOM 968 N N . ARG A 1 115 ? 3.903 -3.099 3.076 1.00 93.94 115 ARG A N 1
ATOM 969 C CA . ARG A 1 115 ? 3.177 -3.108 4.358 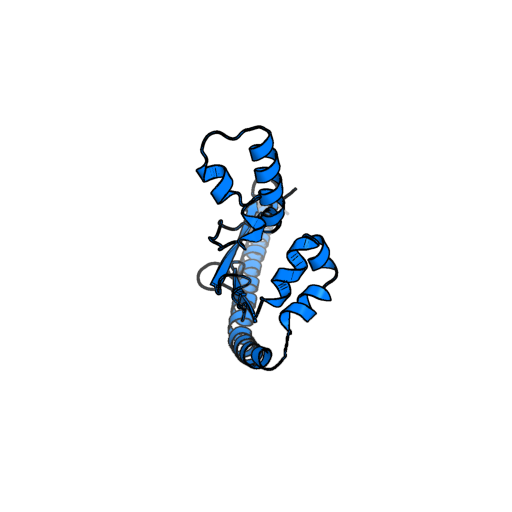1.00 93.94 115 ARG A CA 1
ATOM 970 C C . ARG A 1 115 ? 3.011 -1.689 4.880 1.00 93.94 115 ARG A C 1
ATOM 972 O O . ARG A 1 115 ? 3.947 -0.898 4.776 1.00 93.94 115 ARG A O 1
ATOM 979 N N . PHE A 1 116 ? 1.849 -1.401 5.441 1.00 92.69 116 PHE A N 1
ATOM 980 C CA . PHE A 1 116 ? 1.482 -0.114 6.004 1.00 92.69 116 PHE A CA 1
ATOM 981 C C . PHE A 1 116 ? 0.930 -0.293 7.416 1.00 92.69 116 PHE A C 1
ATOM 983 O O . PHE A 1 116 ? 0.198 -1.246 7.696 1.00 92.69 116 PHE A O 1
ATOM 990 N N . GLU A 1 117 ? 1.278 0.644 8.287 1.00 89.94 117 GLU A N 1
ATOM 991 C CA . GLU A 1 117 ? 0.807 0.727 9.666 1.00 89.94 117 GLU A CA 1
ATOM 992 C C . GLU A 1 117 ? 0.369 2.160 9.951 1.00 89.94 117 GLU A C 1
ATOM 994 O O . GLU A 1 117 ? 1.040 3.116 9.554 1.00 89.94 117 GLU A O 1
ATOM 999 N N . LYS A 1 118 ? -0.777 2.308 10.614 1.00 86.38 118 LYS A N 1
ATOM 1000 C CA . LYS A 1 118 ? -1.249 3.600 11.096 1.00 86.38 118 LYS A CA 1
ATOM 1001 C C . LYS A 1 118 ? -0.647 3.833 12.478 1.00 86.38 118 LYS A C 1
ATOM 1003 O O . LYS A 1 118 ? -0.828 3.011 13.367 1.00 86.38 118 LYS A O 1
ATOM 1008 N N . ILE A 1 119 ? 0.076 4.930 12.649 1.00 85.06 119 ILE A N 1
ATOM 1009 C CA . ILE A 1 119 ? 0.645 5.336 13.933 1.00 85.06 119 ILE A CA 1
ATOM 1010 C C . ILE A 1 119 ? -0.028 6.619 14.405 1.00 85.06 119 ILE A C 1
ATOM 1012 O O . ILE A 1 119 ? -0.357 7.492 13.600 1.00 85.06 119 ILE A O 1
ATOM 1016 N N . HIS A 1 120 ? -0.206 6.734 15.716 1.00 83.19 120 HIS A N 1
ATOM 1017 C CA . HIS A 1 120 ? -0.640 7.967 16.355 1.00 83.19 120 HIS A CA 1
ATOM 1018 C C . HIS A 1 120 ? 0.585 8.716 16.878 1.00 83.19 120 HIS A C 1
ATOM 1020 O O . HIS A 1 120 ? 1.347 8.199 17.699 1.00 83.19 120 HIS A O 1
ATOM 1026 N N . ASP A 1 121 ? 0.797 9.923 16.372 1.00 81.38 121 ASP A N 1
ATOM 1027 C CA . ASP A 1 121 ? 1.863 10.803 16.819 1.00 81.38 121 ASP A CA 1
ATOM 1028 C C . ASP A 1 121 ? 1.414 11.514 18.100 1.00 81.38 121 ASP A C 1
ATOM 1030 O O . ASP A 1 121 ? 0.587 12.419 18.074 1.00 81.38 121 ASP A O 1
ATOM 1034 N N . VAL A 1 122 ? 1.959 11.082 19.238 1.00 79.56 122 VAL A N 1
ATOM 1035 C CA . VAL A 1 122 ? 1.557 11.567 20.570 1.00 79.56 122 VAL A CA 1
ATOM 1036 C C . VAL A 1 122 ? 1.889 13.052 20.779 1.00 79.56 122 VAL A C 1
ATOM 1038 O O . VAL A 1 122 ? 1.254 13.711 21.599 1.00 79.56 122 VAL A O 1
ATOM 1041 N N . GLU A 1 123 ? 2.873 13.599 20.058 1.00 81.75 123 GLU A N 1
ATOM 1042 C CA . GLU A 1 123 ? 3.284 15.001 20.208 1.00 81.75 123 GLU A CA 1
ATOM 1043 C C . GLU A 1 123 ? 2.368 15.952 19.432 1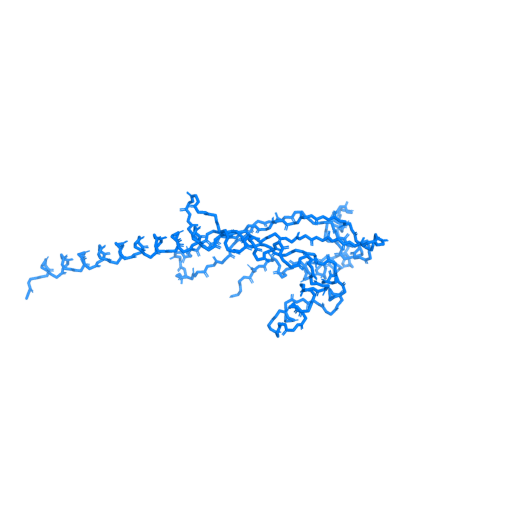.00 81.75 123 GLU A C 1
ATOM 1045 O O . GLU A 1 123 ? 2.059 17.045 19.910 1.00 81.75 123 GLU A O 1
ATOM 1050 N N . THR A 1 124 ? 1.933 15.543 18.241 1.00 85.19 124 THR A N 1
ATOM 1051 C CA . THR A 1 124 ? 1.099 16.367 17.346 1.00 85.19 124 THR A CA 1
ATOM 1052 C C . THR A 1 124 ? -0.390 16.027 17.421 1.00 85.19 124 THR A C 1
ATOM 1054 O O . THR A 1 124 ? -1.222 16.843 17.030 1.00 85.19 124 THR A O 1
ATOM 1057 N N . GLY A 1 125 ? -0.736 14.844 17.933 1.00 81.44 125 GLY A N 1
ATOM 1058 C CA . GLY A 1 125 ? -2.083 14.275 17.883 1.00 81.44 125 GLY A CA 1
ATOM 1059 C C . GLY A 1 125 ? -2.487 13.774 16.491 1.00 81.44 125 GLY A C 1
ATOM 1060 O O . GLY A 1 125 ? -3.640 13.392 16.296 1.00 81.44 125 GLY A O 1
ATOM 1061 N N . GLU A 1 126 ? -1.574 13.788 15.517 1.00 84.19 126 GLU A N 1
ATOM 1062 C CA . GLU A 1 126 ? -1.853 13.400 14.136 1.00 84.19 126 GLU A CA 1
ATOM 1063 C C . GLU A 1 126 ? -1.787 11.886 13.939 1.00 84.19 126 GLU A C 1
ATOM 1065 O O . GLU A 1 126 ? -0.951 11.181 14.506 1.00 84.19 126 GLU A O 1
ATOM 1070 N N . GLU A 1 127 ? -2.634 11.382 13.051 1.00 83.94 127 GLU A N 1
ATOM 1071 C CA . GLU A 1 127 ? -2.533 10.015 12.565 1.00 83.94 127 GLU A CA 1
ATOM 1072 C C . GLU A 1 127 ? -1.692 9.968 11.290 1.00 83.94 127 GLU A C 1
ATOM 1074 O O . GLU A 1 127 ? -1.930 10.711 10.336 1.00 83.94 127 GLU A O 1
ATOM 1079 N N . LYS A 1 128 ? -0.710 9.068 11.254 1.00 87.31 128 LYS A N 1
ATOM 1080 C CA . LYS A 1 128 ? 0.252 8.947 10.156 1.00 87.31 128 LYS A CA 1
ATOM 1081 C C . LYS A 1 128 ? 0.256 7.525 9.624 1.00 87.31 128 LYS A C 1
ATOM 1083 O O . LYS A 1 128 ? 0.201 6.574 10.395 1.00 87.31 128 LYS A O 1
ATOM 1088 N N . LEU A 1 129 ? 0.363 7.370 8.307 1.00 88.69 129 LEU A N 1
ATOM 1089 C CA . LEU A 1 129 ? 0.578 6.063 7.691 1.00 88.69 129 LEU A CA 1
ATOM 1090 C C . LEU A 1 129 ? 2.069 5.878 7.410 1.00 88.69 129 LEU A C 1
ATOM 1092 O O . LEU A 1 129 ? 2.662 6.647 6.652 1.00 88.69 129 LEU A O 1
ATOM 1096 N N . VAL A 1 130 ? 2.674 4.857 8.008 1.00 89.81 130 VAL A N 1
ATOM 1097 C CA . VAL A 1 130 ? 4.095 4.534 7.836 1.00 89.81 130 VAL A CA 1
ATOM 1098 C C . VAL A 1 130 ? 4.279 3.215 7.103 1.00 89.81 130 VAL A C 1
ATOM 1100 O O . VAL A 1 130 ? 3.407 2.350 7.096 1.00 89.81 130 VAL A O 1
ATOM 1103 N N . SER A 1 131 ? 5.425 3.076 6.439 1.00 90.62 131 SER A N 1
ATOM 1104 C CA . SER A 1 131 ? 5.772 1.895 5.656 1.00 90.62 131 SER A CA 1
ATOM 1105 C C . SER A 1 131 ? 7.283 1.761 5.517 1.00 90.62 131 SER A C 1
ATOM 1107 O O . SER A 1 131 ? 8.009 2.757 5.464 1.00 90.62 131 SER A O 1
ATOM 1109 N N . GLU A 1 132 ? 7.754 0.528 5.378 1.00 87.56 132 GLU A N 1
ATOM 1110 C CA . GLU A 1 132 ? 9.144 0.232 5.055 1.00 87.56 132 GLU A CA 1
ATOM 1111 C C . GLU A 1 132 ? 9.389 0.258 3.541 1.00 87.56 132 GLU A C 1
ATOM 1113 O O . GLU A 1 132 ? 8.484 0.069 2.718 1.00 87.56 132 GLU A O 1
ATOM 1118 N N . ALA A 1 133 ? 10.637 0.528 3.156 1.00 87.56 133 ALA A N 1
ATOM 1119 C CA . ALA A 1 133 ? 11.054 0.403 1.767 1.00 87.56 133 ALA A CA 1
ATOM 1120 C C . ALA A 1 133 ? 10.987 -1.068 1.337 1.00 87.56 133 ALA A C 1
ATOM 1122 O O . ALA A 1 133 ? 11.336 -1.960 2.106 1.00 87.56 133 ALA A O 1
ATOM 1123 N N . VAL A 1 134 ? 10.559 -1.303 0.100 1.00 89.44 134 VAL A N 1
ATOM 1124 C CA . VAL A 1 134 ? 10.493 -2.640 -0.492 1.00 89.44 134 VAL A CA 1
ATOM 1125 C C . VAL A 1 134 ? 11.274 -2.646 -1.790 1.00 89.44 134 VAL A C 1
ATOM 1127 O O . VAL A 1 134 ? 11.290 -1.647 -2.514 1.00 89.44 134 VAL A O 1
ATOM 1130 N N . ASP A 1 135 ? 11.934 -3.763 -2.066 1.00 89.94 135 ASP A N 1
ATOM 1131 C CA . ASP A 1 135 ? 12.671 -3.927 -3.308 1.00 89.94 135 ASP A CA 1
ATOM 1132 C C . ASP A 1 135 ? 11.698 -4.073 -4.482 1.00 89.94 135 ASP A C 1
ATOM 1134 O O . ASP A 1 135 ? 10.722 -4.821 -4.427 1.00 89.94 135 ASP A O 1
ATOM 1138 N N . ILE A 1 136 ? 11.997 -3.359 -5.563 1.00 91.50 136 ILE A N 1
ATOM 1139 C CA . ILE A 1 136 ? 11.296 -3.442 -6.842 1.00 91.50 136 ILE A CA 1
ATOM 1140 C C . ILE A 1 136 ? 12.326 -3.371 -7.966 1.00 91.50 136 ILE A C 1
ATOM 1142 O O . ILE A 1 136 ? 13.297 -2.608 -7.903 1.00 91.50 136 ILE A O 1
ATOM 1146 N N . LYS A 1 137 ? 12.139 -4.187 -8.999 1.00 92.00 137 LYS A N 1
ATOM 1147 C CA . LYS A 1 137 ? 12.959 -4.172 -10.210 1.00 92.00 137 LYS A CA 1
ATOM 1148 C C . LYS A 1 137 ? 12.403 -3.119 -11.150 1.00 92.00 137 LYS A C 1
ATOM 1150 O O . LYS A 1 137 ? 11.289 -3.247 -11.651 1.00 92.00 137 LYS A O 1
ATOM 1155 N N . TRP A 1 138 ? 13.171 -2.057 -11.345 1.00 91.69 138 TRP A N 1
ATOM 1156 C CA . TRP A 1 138 ? 12.767 -0.969 -12.221 1.00 91.69 138 TRP A CA 1
ATOM 1157 C C . TRP A 1 138 ? 12.902 -1.379 -13.692 1.00 91.69 138 TRP A C 1
ATOM 1159 O O . TRP A 1 138 ? 13.816 -2.136 -14.027 1.00 91.69 138 TRP A O 1
ATOM 1169 N N . PRO A 1 139 ? 12.053 -0.838 -14.576 1.00 91.12 139 PRO A N 1
ATOM 1170 C CA . PRO A 1 139 ? 12.252 -0.907 -16.018 1.00 91.12 139 PRO A CA 1
ATOM 1171 C C . PRO A 1 139 ? 13.641 -0.387 -16.407 1.00 91.12 139 PRO A C 1
ATOM 1173 O O . PRO A 1 139 ? 14.054 0.677 -15.941 1.00 91.12 139 PRO A O 1
ATOM 1176 N N . ALA A 1 140 ? 14.336 -1.090 -17.306 1.00 90.75 140 ALA A N 1
ATOM 1177 C CA . ALA A 1 140 ? 15.693 -0.723 -17.732 1.00 90.75 140 ALA A CA 1
ATOM 1178 C C . ALA A 1 140 ? 15.764 0.680 -18.366 1.00 90.75 140 ALA A C 1
ATOM 1180 O O . ALA A 1 140 ? 16.760 1.392 -18.263 1.00 90.75 140 ALA A O 1
ATOM 1181 N N . GLU A 1 141 ? 14.677 1.130 -18.995 1.00 90.06 141 GLU A N 1
ATOM 1182 C CA . GLU A 1 141 ? 14.577 2.489 -19.537 1.00 90.06 141 GLU A CA 1
ATOM 1183 C C . GLU A 1 141 ? 14.663 3.589 -18.461 1.00 90.06 141 GLU A C 1
ATOM 1185 O O . GLU A 1 141 ? 15.067 4.717 -18.758 1.00 90.06 141 GLU A O 1
ATOM 1190 N N . LEU A 1 142 ? 14.368 3.261 -17.198 1.00 90.44 142 LEU A N 1
ATOM 1191 C CA . LEU A 1 142 ? 14.485 4.170 -16.057 1.00 90.44 142 LEU A CA 1
ATOM 1192 C C . LEU A 1 142 ? 15.850 4.092 -15.356 1.00 90.44 142 LEU A C 1
ATOM 1194 O O . LEU A 1 142 ? 16.079 4.825 -14.391 1.00 90.44 142 LEU A O 1
ATOM 1198 N N . ASP A 1 143 ? 16.805 3.301 -15.854 1.00 91.44 143 ASP A N 1
ATOM 1199 C CA . ASP A 1 143 ? 18.142 3.157 -15.254 1.00 91.44 143 ASP A CA 1
ATOM 1200 C C . ASP A 1 143 ? 18.861 4.498 -15.064 1.00 91.44 143 ASP A C 1
ATOM 1202 O O . ASP A 1 143 ? 19.632 4.697 -14.119 1.00 91.44 143 ASP A O 1
ATOM 1206 N N . SER A 1 144 ? 18.591 5.455 -15.955 1.00 91.19 144 SER A N 1
ATOM 1207 C CA . SER A 1 144 ? 19.191 6.788 -15.907 1.00 91.19 144 SER A CA 1
ATOM 1208 C C . SER A 1 144 ? 18.765 7.615 -14.687 1.00 91.19 144 SER A C 1
ATOM 1210 O O . SER A 1 144 ? 19.519 8.507 -14.284 1.00 91.19 144 SER A O 1
ATOM 1212 N N . ILE A 1 145 ? 17.601 7.317 -14.102 1.00 90.75 145 ILE A N 1
ATOM 1213 C CA . ILE A 1 145 ? 17.055 7.978 -12.911 1.00 90.75 145 ILE A CA 1
ATOM 1214 C C . ILE A 1 145 ? 16.958 7.044 -11.698 1.00 90.75 145 ILE A C 1
ATOM 1216 O O . ILE A 1 145 ? 16.706 7.530 -10.602 1.00 90.75 145 ILE A O 1
ATOM 1220 N N . ASN A 1 146 ? 17.216 5.742 -11.852 1.00 90.31 146 ASN A N 1
ATOM 1221 C CA . ASN A 1 146 ? 17.114 4.755 -10.779 1.00 90.31 146 ASN A CA 1
ATOM 1222 C C . ASN A 1 146 ? 18.011 5.123 -9.567 1.00 90.31 146 ASN A C 1
ATOM 1224 O O . ASN A 1 146 ? 19.247 5.108 -9.677 1.00 90.31 146 ASN A O 1
ATOM 1228 N N . PRO A 1 147 ? 17.427 5.408 -8.383 1.00 88.31 147 PRO A N 1
ATOM 1229 C CA . PRO A 1 147 ? 18.177 5.820 -7.198 1.00 88.31 147 PRO A CA 1
ATOM 1230 C C . PRO A 1 147 ? 19.228 4.804 -6.729 1.00 88.31 147 PRO A C 1
ATOM 1232 O O . PRO A 1 147 ? 20.285 5.215 -6.240 1.00 88.31 147 PRO A O 1
ATOM 1235 N N . HIS A 1 148 ? 18.973 3.500 -6.887 1.00 87.81 148 HIS A N 1
ATOM 1236 C CA . HIS A 1 148 ? 19.909 2.440 -6.498 1.00 87.81 148 HIS A CA 1
ATOM 1237 C C . HIS A 1 148 ? 21.133 2.420 -7.416 1.00 87.81 148 HIS A C 1
ATOM 1239 O O . HIS A 1 148 ? 22.263 2.414 -6.925 1.00 87.81 148 HIS A O 1
ATOM 1245 N N . LEU A 1 149 ? 20.925 2.498 -8.735 1.00 90.06 149 LEU A N 1
ATOM 1246 C CA . LEU A 1 149 ? 22.021 2.534 -9.709 1.00 90.06 149 LEU A CA 1
ATOM 1247 C C . LEU A 1 149 ? 22.851 3.811 -9.593 1.00 90.06 149 LEU A C 1
ATOM 1249 O O . LEU A 1 149 ? 24.066 3.779 -9.774 1.00 90.06 149 LEU A O 1
ATOM 1253 N N . ILE A 1 150 ? 22.221 4.943 -9.272 1.00 90.94 150 ILE A N 1
ATOM 1254 C CA . ILE A 1 150 ? 22.939 6.204 -9.070 1.00 90.94 150 ILE A CA 1
ATOM 1255 C C . ILE A 1 150 ? 23.776 6.154 -7.788 1.00 90.94 150 ILE A C 1
ATOM 1257 O O . ILE A 1 150 ? 24.945 6.529 -7.821 1.00 90.94 150 ILE A O 1
ATOM 1261 N N . LYS A 1 151 ? 23.222 5.650 -6.676 1.00 88.25 151 LYS A N 1
ATOM 1262 C CA . LYS A 1 151 ? 23.969 5.469 -5.417 1.00 88.25 151 LYS A CA 1
ATOM 1263 C C . LYS A 1 151 ? 25.140 4.500 -5.561 1.00 88.25 151 LYS A C 1
ATOM 1265 O O . LYS A 1 151 ? 26.195 4.746 -4.985 1.00 88.25 151 LYS A O 1
ATOM 1270 N N . ALA A 1 152 ? 24.980 3.437 -6.347 1.00 90.38 152 ALA A N 1
ATOM 1271 C CA . ALA A 1 152 ? 26.027 2.442 -6.571 1.00 90.38 152 ALA A CA 1
ATOM 1272 C C . ALA A 1 152 ? 27.290 3.014 -7.250 1.00 90.38 152 ALA A C 1
ATOM 1274 O O . ALA A 1 152 ? 28.354 2.409 -7.156 1.00 90.38 152 ALA A O 1
ATOM 1275 N N . LYS A 1 153 ? 27.205 4.187 -7.897 1.00 89.12 153 LYS A N 1
ATOM 1276 C CA . LYS A 1 153 ? 28.350 4.866 -8.532 1.00 89.12 153 LYS A CA 1
ATOM 1277 C C . LYS A 1 153 ? 29.301 5.545 -7.538 1.00 89.12 153 LYS A C 1
ATOM 1279 O O . LYS A 1 153 ? 30.385 5.954 -7.942 1.00 89.12 153 LYS A O 1
ATOM 1284 N N . GLY A 1 154 ? 28.921 5.673 -6.264 1.00 89.75 154 GLY A N 1
ATOM 1285 C CA . GLY A 1 154 ? 29.719 6.356 -5.244 1.00 89.75 154 GLY A CA 1
ATOM 1286 C C . GLY A 1 154 ? 29.427 7.857 -5.168 1.00 89.75 154 GLY A C 1
ATOM 1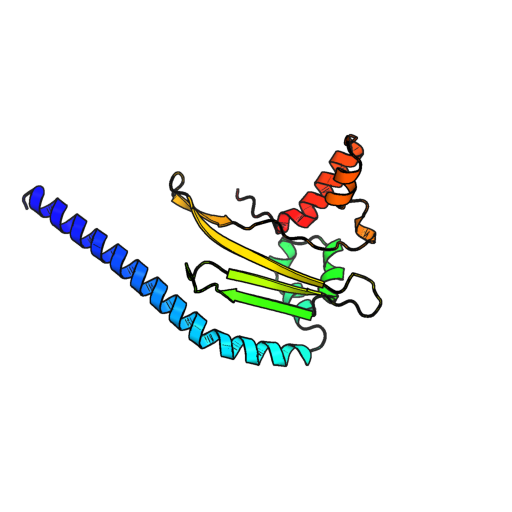287 O O . GLY A 1 154 ? 28.274 8.260 -5.004 1.00 89.75 154 GLY A O 1
ATOM 1288 N N . GLU A 1 155 ? 30.466 8.697 -5.226 1.00 90.38 155 GLU A N 1
ATOM 1289 C CA . GLU A 1 155 ? 30.311 10.152 -5.096 1.00 90.38 155 GLU A CA 1
ATOM 1290 C C . GLU A 1 155 ? 29.425 10.739 -6.204 1.00 90.38 155 GLU A C 1
ATOM 1292 O O . GLU A 1 155 ? 29.702 10.619 -7.396 1.00 90.38 155 GLU A O 1
ATOM 1297 N N . MET A 1 156 ? 28.345 11.413 -5.797 1.00 89.50 156 MET A N 1
ATOM 1298 C CA . MET A 1 156 ? 27.361 11.963 -6.725 1.00 89.50 156 MET A CA 1
ATOM 1299 C C . MET A 1 156 ? 27.778 13.340 -7.241 1.00 89.50 156 MET A C 1
ATOM 1301 O O . MET A 1 156 ? 27.853 14.312 -6.475 1.00 89.50 156 MET A O 1
ATOM 1305 N N . THR A 1 157 ? 27.920 13.460 -8.559 1.00 92.38 157 THR A N 1
ATOM 1306 C CA . THR A 1 157 ? 28.062 14.760 -9.225 1.00 92.38 157 THR A CA 1
ATOM 1307 C C . THR A 1 157 ? 26.781 15.602 -9.078 1.00 92.38 157 THR A C 1
ATOM 1309 O O . THR A 1 157 ? 25.711 15.075 -8.751 1.00 92.38 157 THR A O 1
ATOM 1312 N N . PRO A 1 158 ? 26.812 16.921 -9.354 1.00 93.88 158 P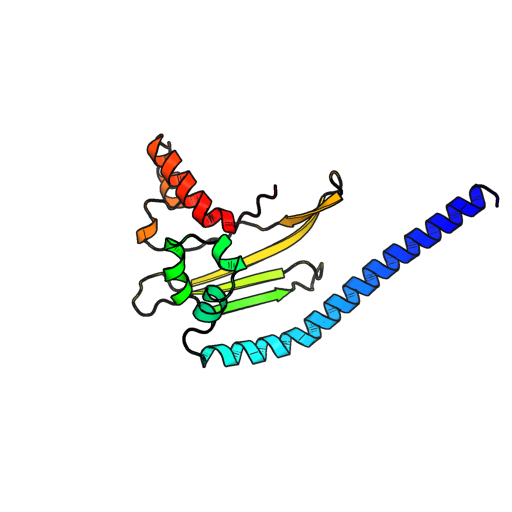RO A N 1
ATOM 1313 C CA . PRO A 1 158 ? 25.592 17.733 -9.395 1.00 93.88 158 PRO A CA 1
ATOM 1314 C C . PRO A 1 158 ? 24.520 17.183 -10.353 1.00 93.88 158 PRO A C 1
ATOM 1316 O O . PRO A 1 158 ? 23.326 17.261 -10.055 1.00 93.88 158 PRO A O 1
ATOM 1319 N N . ALA A 1 159 ? 24.936 16.583 -11.475 1.00 92.50 159 ALA A N 1
ATOM 1320 C CA . ALA A 1 159 ? 24.033 15.945 -12.428 1.00 92.50 159 ALA A CA 1
ATOM 1321 C C . ALA A 1 159 ? 23.410 14.659 -11.858 1.00 92.50 159 ALA A C 1
ATOM 1323 O O . ALA A 1 159 ? 22.203 14.456 -11.996 1.00 92.50 159 ALA A O 1
ATOM 1324 N N . ASP A 1 160 ? 24.195 13.838 -11.157 1.00 91.19 160 ASP A N 1
ATOM 1325 C CA . ASP A 1 160 ? 23.696 12.628 -10.493 1.00 91.19 160 ASP A CA 1
ATOM 1326 C C . ASP A 1 160 ? 22.720 12.968 -9.372 1.00 91.19 160 ASP A C 1
ATOM 1328 O O . ASP A 1 160 ? 21.678 12.334 -9.267 1.00 91.19 160 ASP A O 1
ATOM 1332 N N . LYS A 1 161 ? 22.968 14.033 -8.599 1.00 90.81 161 LYS A N 1
ATOM 1333 C CA . LYS A 1 161 ? 22.012 14.520 -7.588 1.00 90.81 161 LYS A CA 1
ATOM 1334 C C . LYS A 1 161 ? 20.684 14.944 -8.215 1.00 90.81 161 LYS A C 1
ATOM 1336 O O . LYS A 1 161 ? 19.631 14.712 -7.626 1.00 90.81 161 LYS A O 1
ATOM 1341 N N . LYS A 1 162 ? 20.709 15.562 -9.403 1.00 91.69 162 LYS A N 1
ATOM 1342 C CA . LYS A 1 162 ? 19.486 15.930 -10.138 1.00 91.69 162 LYS A CA 1
ATOM 1343 C C . LYS A 1 162 ? 18.716 14.687 -10.592 1.00 91.69 162 LYS A C 1
ATOM 1345 O O . LYS A 1 162 ? 17.512 14.626 -10.366 1.00 91.69 162 LYS A O 1
ATOM 1350 N N . LYS A 1 163 ? 19.403 13.701 -11.177 1.00 90.44 163 LYS A N 1
ATOM 1351 C CA . LYS A 1 163 ? 18.804 12.426 -11.613 1.00 90.44 163 LYS A CA 1
ATOM 1352 C C . LYS A 1 163 ? 18.280 11.603 -10.439 1.00 90.44 163 LYS A C 1
ATOM 1354 O O . LYS A 1 163 ? 17.163 11.115 -10.495 1.00 90.44 163 LYS A O 1
ATOM 1359 N N . TYR A 1 164 ? 19.037 11.553 -9.346 1.00 88.75 164 TYR A N 1
ATOM 1360 C CA . TYR A 1 164 ? 18.644 10.902 -8.102 1.00 88.75 164 TYR A CA 1
ATOM 1361 C C . TYR A 1 164 ? 17.353 11.509 -7.558 1.00 88.75 164 TYR A C 1
ATOM 1363 O O . TYR A 1 164 ? 16.425 10.780 -7.250 1.00 88.75 164 TYR A O 1
ATOM 1371 N N . ARG A 1 165 ? 17.247 12.844 -7.497 1.00 87.19 165 ARG A N 1
ATOM 1372 C CA . ARG A 1 165 ? 16.005 13.517 -7.081 1.00 87.19 165 ARG A CA 1
ATOM 1373 C C . ARG A 1 165 ? 14.838 13.231 -8.026 1.00 87.19 165 ARG A C 1
ATOM 1375 O O . ARG A 1 165 ? 13.718 13.125 -7.553 1.00 87.19 165 ARG A O 1
ATOM 1382 N N . ALA A 1 166 ? 15.083 13.128 -9.332 1.00 85.38 166 ALA A N 1
ATOM 1383 C CA . ALA A 1 166 ? 14.041 12.781 -10.297 1.00 85.38 166 ALA A CA 1
ATOM 1384 C C . ALA A 1 166 ? 13.509 11.358 -10.062 1.00 85.38 166 ALA A C 1
ATOM 1386 O O . ALA A 1 166 ? 12.302 11.186 -9.944 1.00 85.38 166 ALA A O 1
ATOM 1387 N N . GLY A 1 167 ? 14.397 10.373 -9.891 1.00 83.56 167 GLY A N 1
ATOM 1388 C CA . GLY A 1 167 ? 14.000 9.009 -9.533 1.00 83.56 167 GLY A CA 1
ATOM 1389 C C . GLY A 1 167 ? 13.339 8.925 -8.163 1.00 83.56 167 GLY A C 1
ATOM 1390 O O . GLY A 1 167 ? 12.324 8.259 -8.020 1.00 83.56 167 GLY A O 1
ATOM 1391 N N . MET A 1 168 ? 13.853 9.667 -7.177 1.00 81.12 168 MET A N 1
ATOM 1392 C CA . MET A 1 168 ? 13.234 9.740 -5.856 1.00 81.12 168 MET A CA 1
ATOM 1393 C C . MET A 1 168 ? 11.810 10.283 -5.932 1.00 81.12 168 MET A C 1
ATOM 1395 O O . MET A 1 168 ? 10.968 9.727 -5.259 1.00 81.12 168 MET A O 1
ATOM 1399 N N . LYS A 1 169 ? 11.508 11.276 -6.781 1.00 72.94 169 LYS A N 1
ATOM 1400 C CA . LYS A 1 169 ? 10.131 11.768 -6.982 1.00 72.94 169 LYS A CA 1
ATOM 1401 C C . LYS A 1 169 ? 9.196 10.734 -7.611 1.00 72.94 169 LYS A C 1
ATOM 1403 O O . LYS A 1 169 ? 8.033 10.705 -7.248 1.00 72.94 169 LYS A O 1
ATOM 1408 N N . SER A 1 170 ? 9.702 9.908 -8.528 1.00 63.41 170 SER A N 1
ATOM 1409 C CA . SER A 1 170 ? 8.946 8.792 -9.122 1.00 63.41 170 SER A CA 1
ATOM 1410 C C . SER A 1 170 ? 8.704 7.659 -8.103 1.00 63.41 170 SER A C 1
ATOM 1412 O O . SER A 1 170 ? 7.694 6.973 -8.174 1.00 63.41 170 SER A O 1
ATOM 1414 N N . THR A 1 171 ? 9.559 7.515 -7.078 1.00 56.97 171 THR A N 1
ATOM 1415 C CA . THR A 1 171 ? 9.319 6.599 -5.939 1.00 56.97 171 THR A CA 1
ATOM 1416 C C . THR A 1 171 ? 8.678 7.214 -4.710 1.00 56.97 171 THR A C 1
ATOM 1418 O O . THR A 1 171 ? 8.208 6.475 -3.849 1.00 56.97 171 THR A O 1
ATOM 1421 N N . ASP A 1 172 ? 8.717 8.535 -4.556 1.00 44.03 172 ASP A N 1
ATOM 1422 C CA . ASP A 1 172 ? 8.259 9.222 -3.348 1.00 44.03 172 ASP A CA 1
ATOM 1423 C C . ASP A 1 172 ? 6.733 9.215 -3.273 1.00 44.03 172 ASP A C 1
ATOM 1425 O O . ASP A 1 172 ? 6.195 9.455 -2.207 1.00 44.03 172 ASP A O 1
ATOM 1429 N N . THR A 1 173 ? 6.015 8.766 -4.304 1.00 39.34 173 THR A N 1
ATOM 1430 C CA . THR A 1 173 ? 4.621 8.336 -4.139 1.00 39.34 173 THR A CA 1
ATOM 1431 C C . THR A 1 173 ? 4.472 7.171 -3.137 1.00 39.34 173 THR A C 1
ATOM 1433 O O . THR A 1 173 ? 3.414 6.975 -2.550 1.00 39.34 173 THR A O 1
ATOM 1436 N N . ALA A 1 174 ? 5.544 6.412 -2.872 1.00 34.88 174 ALA A N 1
ATOM 1437 C CA . ALA A 1 174 ? 5.611 5.365 -1.847 1.00 34.88 174 ALA A CA 1
ATOM 1438 C C . ALA A 1 174 ? 6.298 5.815 -0.539 1.00 34.88 174 ALA A C 1
ATOM 1440 O O . ALA A 1 174 ? 6.361 5.038 0.423 1.00 34.88 174 ALA A O 1
ATOM 1441 N N . ARG A 1 175 ? 6.798 7.057 -0.486 1.00 37.12 175 ARG A N 1
ATOM 1442 C CA . ARG A 1 175 ? 7.068 7.782 0.755 1.00 37.12 175 ARG A CA 1
ATOM 1443 C C . ARG A 1 175 ? 5.950 8.789 0.925 1.00 37.12 175 ARG A C 1
ATOM 1445 O O . ARG A 1 175 ? 6.038 9.922 0.475 1.00 37.12 175 ARG A O 1
ATOM 1452 N N . ILE A 1 176 ? 4.935 8.378 1.672 1.00 31.77 176 ILE A N 1
ATOM 1453 C CA . ILE A 1 176 ? 4.096 9.302 2.428 1.00 31.77 176 ILE A CA 1
ATOM 1454 C C . ILE A 1 176 ? 5.041 10.059 3.384 1.00 31.77 176 ILE A C 1
ATOM 1456 O O . ILE A 1 176 ? 5.221 9.717 4.547 1.00 31.77 176 ILE A O 1
ATOM 1460 N N . SER A 1 177 ? 5.779 11.031 2.854 1.00 27.61 177 SER A N 1
ATOM 1461 C CA . SER A 1 177 ? 6.353 12.122 3.610 1.00 27.61 177 SER A CA 1
ATOM 1462 C C . SER A 1 177 ? 5.223 13.118 3.718 1.00 27.61 177 SER A C 1
ATOM 1464 O O . SER A 1 177 ? 5.008 13.951 2.842 1.00 27.61 177 SER A O 1
ATOM 1466 N N . LEU A 1 178 ? 4.464 12.891 4.785 1.00 30.36 178 LEU A N 1
ATOM 1467 C CA . LEU A 1 178 ? 3.518 13.815 5.375 1.00 30.36 178 LEU A CA 1
ATOM 1468 C C . LEU A 1 178 ? 4.117 15.222 5.356 1.00 30.36 178 LEU A C 1
ATOM 1470 O O . LEU A 1 178 ? 5.218 15.439 5.874 1.00 30.36 178 LEU A O 1
ATOM 1474 N N . TYR A 1 179 ? 3.390 16.133 4.723 1.00 29.14 179 TYR A N 1
ATOM 1475 C CA . TYR A 1 179 ? 3.309 17.496 5.218 1.00 29.14 179 TYR A CA 1
ATOM 1476 C C . TYR A 1 179 ? 2.132 17.574 6.174 1.00 29.14 179 TYR A C 1
ATOM 1478 O O . TYR A 1 179 ? 1.132 16.872 5.896 1.00 29.14 179 TYR A O 1
#

Secondary structure (DSSP, 8-state):
--HHHHHHHHHHHHHHHHHHHHHHHHHHHHHHHHHHHHHHHHHHHHTTSTTHHHHHHHS-GGGGGTS-GGGHHHHTTEEEEEEEE-TTT-TT-EEEEEEE--TTSSS--EEEEEEEEEEE-TTT--EEEEE--------GGGTTT-HHHHHTTSSPPHHHHHHHHHHHHHHGGGS----

pLDDT: mean 87.14, std 13.41, range [27.61, 97.44]

Nearest PDB structures (foldseek):
  3c9d-assembly1_B  TM=8.719E-01  e=9.736E-14  unclassified
  3q33-assembly1_B  TM=8.532E-01  e=1.094E-13  Saccharomyces cerevisiae
  5day-assembly1_A  TM=8.048E-01  e=1.257E-07  Arabidopsis thaliana
  5gpl-assembly1_B  TM=7.709E-01  e=1.333E-07  Schizosaccharomyces pombe 972h-
  7un3-assembly1_C  TM=5.727E-01  e=1.653E-04  Homo sapiens